Protein AF-A0A2V8ZHG8-F1 (afdb_monomer_lite)

Radius of gyration: 24.94 Å; chains: 1; bounding box: 64×33×59 Å

pLDDT: mean 87.98, std 8.92, range [48.44, 97.31]

Structure (mmCIF, N/CA/C/O backbone):
data_AF-A0A2V8ZHG8-F1
#
_entry.id   AF-A0A2V8ZHG8-F1
#
loop_
_atom_site.group_PDB
_atom_site.id
_atom_site.type_symbol
_atom_site.label_atom_id
_atom_site.label_alt_id
_atom_site.label_comp_id
_atom_site.label_asym_id
_atom_site.label_entity_id
_atom_site.label_seq_id
_atom_site.pdbx_PDB_ins_code
_atom_site.Cartn_x
_atom_site.Cartn_y
_atom_site.Cartn_z
_atom_site.occupancy
_atom_site.B_iso_or_equiv
_atom_site.auth_seq_id
_atom_site.auth_comp_id
_atom_site.auth_asym_id
_atom_site.auth_atom_id
_atom_site.pdbx_PDB_model_num
ATOM 1 N N . MET A 1 1 ? -28.355 -1.803 -4.681 1.00 75.75 1 MET A N 1
ATOM 2 C CA . MET A 1 1 ? -28.922 -2.409 -5.904 1.00 75.75 1 MET A CA 1
ATOM 3 C C . MET A 1 1 ? -27.794 -2.973 -6.750 1.00 75.75 1 MET A C 1
ATOM 5 O O . MET A 1 1 ? -26.662 -2.512 -6.640 1.00 75.75 1 MET A O 1
ATOM 9 N N . MET A 1 2 ? -28.074 -4.013 -7.536 1.00 89.19 2 MET A N 1
ATOM 10 C CA . MET A 1 2 ? -27.074 -4.577 -8.442 1.00 89.19 2 MET A CA 1
ATOM 11 C C . MET A 1 2 ? -26.854 -3.603 -9.598 1.00 89.19 2 MET A C 1
ATOM 13 O O . MET A 1 2 ? -27.802 -3.222 -10.274 1.00 89.19 2 MET A O 1
ATOM 17 N N . VAL A 1 3 ? -25.617 -3.135 -9.765 1.00 90.50 3 VAL A N 1
ATOM 18 C CA . VAL A 1 3 ? -25.236 -2.207 -10.839 1.00 90.50 3 VAL A CA 1
ATOM 19 C C . VAL A 1 3 ? -23.838 -2.534 -11.337 1.00 90.50 3 VAL A C 1
ATOM 21 O O . VAL A 1 3 ? -23.002 -3.061 -10.599 1.00 90.50 3 VAL A O 1
ATOM 24 N N . ARG A 1 4 ? -23.556 -2.211 -12.598 1.00 87.81 4 ARG A N 1
ATOM 25 C CA . ARG A 1 4 ? -22.206 -2.353 -13.152 1.00 87.81 4 ARG A CA 1
ATOM 26 C C . ARG A 1 4 ? -21.264 -1.331 -12.517 1.00 87.81 4 ARG A C 1
ATOM 28 O O . ARG A 1 4 ? -21.607 -0.161 -12.364 1.00 87.81 4 ARG A O 1
ATOM 35 N N . GLY A 1 5 ? -20.066 -1.785 -12.168 1.00 82.50 5 GLY A N 1
ATOM 36 C CA . GLY A 1 5 ? -19.035 -0.994 -11.504 1.00 82.50 5 GLY A CA 1
ATOM 37 C C . GLY A 1 5 ? -17.640 -1.538 -11.797 1.00 82.50 5 GLY A C 1
ATOM 38 O O . GLY A 1 5 ? -17.458 -2.421 -12.638 1.00 82.50 5 GLY A O 1
ATOM 39 N N . TYR A 1 6 ? -16.634 -1.016 -11.097 1.00 81.19 6 TYR A N 1
ATOM 40 C CA . TYR A 1 6 ? -15.262 -1.499 -11.235 1.00 81.19 6 TYR A CA 1
ATOM 41 C C . TYR A 1 6 ? -15.131 -2.932 -10.694 1.00 81.19 6 TYR A C 1
ATOM 43 O O . TYR A 1 6 ? -15.121 -3.150 -9.486 1.00 81.19 6 TYR A O 1
ATOM 51 N N . SER A 1 7 ? -15.010 -3.909 -11.597 1.00 83.88 7 SER A N 1
ATOM 52 C CA . SER A 1 7 ? -14.807 -5.318 -11.242 1.00 83.88 7 SER A CA 1
ATOM 53 C C . SER A 1 7 ? -13.337 -5.604 -10.945 1.00 83.88 7 SER A C 1
ATOM 55 O O . SER A 1 7 ? -12.487 -5.499 -11.832 1.00 83.88 7 SER A O 1
ATOM 57 N N . ARG A 1 8 ? -13.033 -6.036 -9.715 1.00 79.69 8 ARG A N 1
ATOM 58 C CA . ARG A 1 8 ? -11.684 -6.516 -9.348 1.00 79.69 8 ARG A CA 1
ATOM 59 C C . ARG A 1 8 ? -11.304 -7.807 -10.087 1.00 79.69 8 ARG A C 1
ATOM 61 O O . ARG A 1 8 ? -10.121 -8.043 -10.321 1.00 79.69 8 ARG A O 1
ATOM 68 N N . ASP A 1 9 ? -12.302 -8.567 -10.529 1.00 85.94 9 ASP A N 1
ATOM 69 C CA . ASP A 1 9 ? -12.143 -9.815 -11.282 1.00 85.94 9 ASP A CA 1
ATOM 70 C C . ASP A 1 9 ? -12.098 -9.593 -12.802 1.00 85.94 9 ASP A C 1
ATOM 72 O O . ASP A 1 9 ? -12.138 -10.549 -13.570 1.00 85.94 9 ASP A O 1
ATOM 76 N N . HIS A 1 10 ? -11.991 -8.336 -13.254 1.00 86.12 10 HIS A N 1
ATOM 77 C CA . HIS A 1 10 ? -11.957 -7.962 -14.674 1.00 86.12 10 HIS A CA 1
ATOM 78 C C . HIS A 1 10 ? -13.202 -8.430 -15.455 1.00 86.12 10 HIS A C 1
ATOM 80 O O . HIS A 1 10 ? -13.122 -8.742 -16.642 1.00 86.12 10 HIS A O 1
ATOM 86 N N . ARG A 1 11 ? -14.366 -8.442 -14.792 1.00 88.50 11 ARG A N 1
ATOM 87 C CA . ARG A 1 11 ? -15.683 -8.776 -15.358 1.00 88.50 11 ARG A CA 1
ATOM 88 C C . ARG A 1 11 ? -16.604 -7.551 -15.390 1.00 88.50 11 ARG A C 1
ATOM 90 O O . ARG A 1 11 ? -17.492 -7.431 -14.546 1.00 88.50 11 ARG A O 1
ATOM 97 N N . PRO A 1 12 ? -16.373 -6.592 -16.310 1.00 86.62 12 PRO A N 1
ATOM 98 C CA . PRO A 1 12 ? -17.189 -5.377 -16.415 1.00 86.62 12 PRO A CA 1
ATOM 99 C C . PRO A 1 12 ? -18.618 -5.650 -16.915 1.00 86.62 12 PRO A C 1
ATOM 101 O O . PRO A 1 12 ? -19.485 -4.785 -16.828 1.00 86.62 12 PRO A O 1
ATOM 104 N N . ASP A 1 13 ? -18.853 -6.844 -17.456 1.00 90.19 13 ASP A N 1
ATOM 105 C CA . ASP A 1 13 ? -20.140 -7.339 -17.930 1.00 90.19 13 ASP A CA 1
ATOM 106 C C . ASP A 1 13 ? -21.089 -7.744 -16.790 1.00 90.19 13 ASP A C 1
ATOM 108 O O . ASP A 1 13 ? -22.308 -7.688 -16.963 1.00 90.19 13 ASP A O 1
ATOM 112 N N . CYS A 1 14 ? -20.544 -8.093 -15.621 1.00 91.38 14 CYS A N 1
ATOM 113 C CA . CYS A 1 14 ? -21.320 -8.498 -14.455 1.00 91.38 14 CYS A CA 1
ATOM 114 C C . CYS A 1 14 ? -21.818 -7.295 -13.647 1.00 91.38 14 CYS A C 1
ATOM 116 O O . CYS A 1 14 ? -21.070 -6.357 -13.345 1.00 91.38 14 CYS A O 1
ATOM 118 N N . GLU A 1 15 ? -23.076 -7.364 -13.220 1.00 92.25 15 GLU A N 1
ATOM 119 C CA . GLU A 1 15 ? -23.576 -6.492 -12.163 1.00 92.25 15 GLU A CA 1
ATOM 120 C C . GLU A 1 15 ? -22.939 -6.858 -10.822 1.00 92.25 15 GLU A C 1
ATOM 122 O O . GLU A 1 15 ? -22.645 -8.020 -10.539 1.00 92.25 15 GLU A O 1
ATOM 127 N N . GLN A 1 16 ? -22.715 -5.846 -9.992 1.00 90.00 16 GLN A N 1
ATOM 128 C CA . GLN A 1 16 ? -22.054 -5.978 -8.704 1.00 90.00 16 GLN A CA 1
ATOM 129 C C . GLN A 1 16 ? -22.911 -5.362 -7.602 1.00 90.00 16 GLN A C 1
ATOM 131 O O . GLN A 1 16 ? -23.740 -4.480 -7.833 1.00 90.00 16 GLN A O 1
ATOM 136 N N . MET A 1 17 ? -22.668 -5.817 -6.379 1.00 91.00 17 MET A N 1
ATOM 137 C CA . MET A 1 17 ? -23.195 -5.239 -5.152 1.00 91.00 17 MET A CA 1
ATOM 138 C C . MET A 1 17 ? -22.060 -5.205 -4.137 1.00 91.00 17 MET A C 1
ATOM 140 O O . MET A 1 17 ? -21.321 -6.180 -4.002 1.00 91.00 17 MET A O 1
ATOM 144 N N . VAL A 1 18 ? -21.916 -4.090 -3.429 1.00 90.00 18 VAL A N 1
ATOM 145 C CA . VAL A 1 18 ? -20.932 -3.978 -2.351 1.00 90.00 18 VAL A CA 1
ATOM 146 C C . VAL A 1 18 ? -21.600 -4.407 -1.051 1.00 90.00 18 VAL A C 1
ATOM 148 O O . VAL A 1 18 ? -22.642 -3.872 -0.678 1.00 90.00 18 VAL A O 1
ATOM 151 N N . ILE A 1 19 ? -20.994 -5.361 -0.347 1.00 90.88 19 ILE A N 1
ATOM 152 C CA . ILE A 1 19 ? -21.447 -5.802 0.975 1.00 90.88 19 ILE A CA 1
ATOM 153 C C . ILE A 1 19 ? -20.424 -5.332 2.001 1.00 90.88 19 ILE A C 1
ATOM 155 O O . ILE A 1 19 ? -19.280 -5.787 2.010 1.00 90.88 19 ILE A O 1
ATOM 159 N N . ALA A 1 20 ? -20.841 -4.432 2.886 1.00 90.88 20 ALA A N 1
ATOM 160 C CA . ALA A 1 20 ? -20.071 -4.099 4.070 1.00 90.88 20 ALA A CA 1
ATOM 161 C C . ALA A 1 20 ? -20.418 -5.091 5.174 1.00 90.88 20 ALA A C 1
ATOM 163 O O . ALA A 1 20 ? -21.531 -5.071 5.694 1.00 90.88 20 ALA A O 1
ATOM 164 N N . LEU A 1 21 ? -19.467 -5.947 5.533 1.00 92.56 21 LEU A N 1
ATOM 165 C CA . LEU A 1 21 ? -19.620 -6.922 6.605 1.00 92.56 21 LEU A CA 1
ATOM 166 C C . LEU A 1 21 ? -18.929 -6.418 7.873 1.00 92.56 21 LEU A C 1
ATOM 168 O O . LEU A 1 21 ? -17.772 -6.005 7.829 1.00 92.56 21 LEU A O 1
ATOM 172 N N . ILE A 1 22 ? -19.635 -6.461 9.001 1.00 91.88 22 ILE A N 1
ATOM 173 C CA . ILE A 1 22 ? -19.112 -6.048 10.298 1.00 91.88 22 ILE A CA 1
ATOM 174 C C . ILE A 1 22 ? -18.933 -7.301 11.145 1.00 91.88 22 ILE A C 1
ATOM 176 O O . ILE A 1 22 ? -19.893 -8.020 11.436 1.00 91.88 22 ILE A O 1
ATOM 180 N N . VAL A 1 23 ? -17.685 -7.535 11.536 1.00 92.25 23 VAL A N 1
ATOM 181 C CA . VAL A 1 23 ? -17.257 -8.697 12.312 1.00 92.25 23 VAL A CA 1
ATOM 182 C C . VAL A 1 23 ? -16.744 -8.267 13.679 1.00 92.25 23 VAL A C 1
ATOM 184 O O . VAL A 1 23 ? -16.255 -7.147 13.849 1.00 92.25 23 VAL A O 1
ATOM 187 N N . ASN A 1 24 ? -16.869 -9.147 14.666 1.00 90.50 24 ASN A N 1
ATOM 188 C CA . ASN A 1 24 ? -16.236 -8.958 15.967 1.00 90.50 24 ASN A CA 1
ATOM 189 C C . ASN A 1 24 ? -14.761 -9.421 15.941 1.00 90.50 24 ASN A C 1
ATOM 191 O O . ASN A 1 24 ? -14.242 -9.856 14.913 1.00 90.50 24 ASN A O 1
ATOM 195 N N . SER A 1 25 ? -14.077 -9.334 17.084 1.00 89.44 25 SER A N 1
ATOM 196 C CA . SER A 1 25 ? -12.671 -9.745 17.233 1.00 89.44 25 SER A CA 1
ATOM 197 C C . SER A 1 25 ? -12.421 -11.242 17.028 1.00 89.44 25 SER A C 1
ATOM 199 O O . SER A 1 25 ? -11.288 -11.632 16.764 1.00 89.44 25 SER A O 1
ATOM 201 N N . GLU A 1 26 ? -13.457 -12.068 17.145 1.00 92.19 26 GLU A N 1
ATOM 202 C CA . GLU A 1 26 ? -13.406 -13.512 16.890 1.00 92.19 26 GLU A CA 1
ATOM 203 C C . GLU A 1 26 ? -13.685 -13.849 15.414 1.00 92.19 26 GLU A C 1
ATOM 205 O O . GLU A 1 26 ? -13.581 -15.001 15.005 1.00 92.19 26 GLU A O 1
ATOM 210 N N . GLY A 1 27 ? -14.013 -12.844 14.594 1.00 90.06 27 GLY A N 1
ATOM 211 C CA . GLY A 1 27 ? -14.336 -13.013 13.179 1.00 90.06 27 GLY A CA 1
ATOM 212 C C . GLY A 1 27 ? -15.801 -13.356 12.905 1.00 90.06 27 GLY A C 1
ATOM 213 O O . GLY A 1 27 ? -16.160 -13.559 11.746 1.00 90.06 27 GLY A O 1
ATOM 214 N N . PHE A 1 28 ? -16.667 -13.374 13.923 1.00 92.75 28 PHE A N 1
ATOM 215 C CA . PHE A 1 28 ? -18.093 -13.616 13.728 1.00 92.75 28 PHE A CA 1
ATOM 216 C C . PHE A 1 28 ? -18.784 -12.375 13.151 1.00 92.75 28 PHE A C 1
ATOM 218 O O . PHE A 1 28 ? -18.698 -11.291 13.746 1.00 92.75 28 PHE A O 1
ATOM 225 N N . PRO A 1 29 ? -19.492 -12.502 12.014 1.00 92.88 29 PRO A N 1
ATOM 226 C CA . PRO A 1 29 ? -20.291 -11.417 11.474 1.00 92.88 29 PRO A CA 1
ATOM 227 C C . PRO A 1 29 ? -21.524 -11.192 12.345 1.00 92.88 29 PRO A C 1
ATOM 229 O O . PRO A 1 29 ? -22.276 -12.122 12.621 1.00 92.88 29 PRO A O 1
ATOM 232 N N . PHE A 1 30 ? -21.755 -9.946 12.753 1.00 90.25 30 PHE A N 1
ATOM 233 C CA . PHE A 1 30 ? -22.935 -9.588 13.548 1.00 90.25 30 PHE A CA 1
ATOM 234 C C . PHE A 1 30 ? -23.831 -8.551 12.866 1.00 90.25 30 PHE A C 1
ATOM 236 O O . PHE A 1 30 ? -24.974 -8.362 13.272 1.00 90.25 30 PHE A O 1
ATOM 243 N N . SER A 1 31 ? -23.344 -7.873 11.823 1.00 91.38 31 SER A N 1
ATOM 244 C CA . SER A 1 31 ? -24.160 -6.977 11.005 1.00 91.38 31 SER A CA 1
ATOM 245 C C . SER A 1 31 ? -23.585 -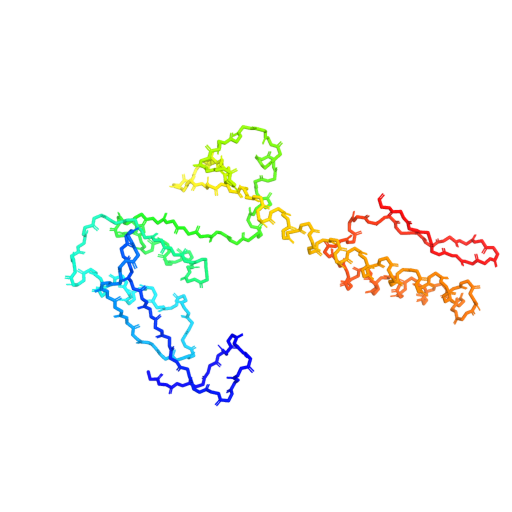6.862 9.597 1.00 91.38 31 SER A C 1
ATOM 247 O O . SER A 1 31 ? -22.401 -7.108 9.372 1.00 91.38 31 SER A O 1
ATOM 249 N N . TYR A 1 32 ? -24.423 -6.445 8.657 1.00 92.88 32 TYR A N 1
ATOM 250 C CA . TYR A 1 32 ? -24.024 -6.117 7.297 1.00 92.88 32 TYR A CA 1
ATOM 251 C C . TYR A 1 32 ? -24.835 -4.928 6.775 1.00 92.88 32 TYR A C 1
ATOM 253 O O . TYR A 1 32 ? -25.866 -4.571 7.350 1.00 92.88 32 TYR A O 1
ATOM 261 N N . GLU A 1 33 ? -24.349 -4.319 5.701 1.00 92.38 33 GLU A N 1
ATOM 262 C CA . GLU A 1 33 ? -25.063 -3.317 4.913 1.00 92.38 33 GLU A CA 1
ATOM 263 C C . GLU A 1 33 ? -24.754 -3.532 3.430 1.00 92.38 33 GLU A C 1
ATOM 265 O O . GLU A 1 33 ? -23.634 -3.914 3.075 1.00 92.38 33 GLU A O 1
ATOM 270 N N . THR A 1 34 ? -25.739 -3.295 2.567 1.00 93.56 34 THR A N 1
ATOM 271 C CA . THR A 1 34 ? -25.576 -3.459 1.117 1.00 93.56 34 THR A CA 1
ATOM 272 C C . THR A 1 34 ? -25.564 -2.113 0.416 1.00 93.56 34 THR A C 1
ATOM 274 O O . THR A 1 34 ? -26.378 -1.240 0.705 1.00 93.56 34 THR A O 1
ATOM 277 N N . PHE A 1 35 ? -24.673 -1.964 -0.554 1.00 92.38 35 PHE A N 1
ATOM 278 C CA . PHE A 1 35 ? -24.509 -0.765 -1.360 1.00 92.38 35 PHE A CA 1
ATOM 279 C C . PHE A 1 35 ? -24.478 -1.121 -2.845 1.00 92.38 35 PHE A C 1
ATOM 281 O O . PHE A 1 35 ? -24.281 -2.275 -3.235 1.00 92.38 35 PHE A O 1
ATOM 288 N N . ASP A 1 36 ? -24.668 -0.111 -3.685 1.00 92.19 36 ASP A N 1
ATOM 289 C CA . ASP A 1 36 ? -24.551 -0.256 -5.131 1.00 92.19 36 ASP A CA 1
ATOM 290 C C . ASP A 1 36 ? -23.138 -0.708 -5.530 1.00 92.19 36 ASP A C 1
ATOM 292 O O . ASP A 1 36 ? -22.146 -0.258 -4.960 1.00 92.19 36 ASP A O 1
ATOM 296 N N . GLY A 1 37 ? -23.035 -1.603 -6.516 1.00 88.81 37 GLY A N 1
ATOM 297 C CA . GLY A 1 37 ? -21.767 -2.184 -6.981 1.00 88.81 37 GLY A CA 1
ATOM 298 C C . GLY A 1 37 ? -20.728 -1.195 -7.511 1.00 88.81 37 GLY A C 1
ATOM 299 O O . GLY A 1 37 ? -19.554 -1.531 -7.621 1.00 88.81 37 GLY A O 1
ATOM 300 N N . ASN A 1 38 ? -21.142 0.024 -7.848 1.00 88.75 38 ASN A N 1
ATOM 301 C CA . ASN A 1 38 ? -20.261 1.106 -8.282 1.00 88.75 38 ASN A CA 1
ATOM 302 C C . ASN A 1 38 ? -19.877 2.064 -7.142 1.00 88.75 38 ASN A C 1
ATOM 304 O O . ASN A 1 38 ? -19.169 3.045 -7.383 1.00 88.75 38 ASN A O 1
ATOM 308 N N . ARG A 1 39 ? -20.341 1.815 -5.912 1.00 88.31 39 ARG A N 1
ATOM 309 C CA . ARG A 1 39 ? -20.059 2.680 -4.774 1.00 88.31 39 ARG A CA 1
ATOM 310 C C . ARG A 1 39 ? -18.622 2.491 -4.310 1.00 88.31 39 ARG A C 1
ATOM 312 O O . ARG A 1 39 ? -18.177 1.381 -4.050 1.00 88.31 39 ARG A O 1
ATOM 319 N N . ALA A 1 40 ? -17.901 3.599 -4.169 1.00 85.50 40 ALA A N 1
ATOM 320 C CA . ALA A 1 40 ? -16.551 3.568 -3.626 1.00 85.50 40 ALA A CA 1
ATOM 321 C C . ALA A 1 40 ? -16.578 3.196 -2.136 1.00 85.50 40 ALA A C 1
ATOM 323 O O . ALA A 1 40 ? -17.279 3.855 -1.361 1.00 85.50 40 ALA A O 1
ATOM 324 N N . ASP A 1 41 ? -15.762 2.217 -1.732 1.00 84.19 41 ASP A N 1
ATOM 325 C CA . ASP A 1 41 ? -15.670 1.719 -0.349 1.00 84.19 41 ASP A CA 1
ATOM 326 C C . ASP A 1 41 ? -15.482 2.854 0.677 1.00 84.19 41 ASP A C 1
ATOM 328 O O . ASP A 1 41 ? -16.094 2.867 1.739 1.00 84.19 41 ASP A O 1
ATOM 332 N N . VAL A 1 42 ? -14.693 3.880 0.343 1.00 83.69 42 VAL A N 1
ATOM 333 C CA . VAL A 1 42 ? -14.449 5.032 1.230 1.00 83.69 42 VAL A CA 1
ATOM 334 C C . VAL A 1 42 ? -15.722 5.805 1.607 1.00 83.69 42 VAL A C 1
ATOM 336 O O . VAL A 1 42 ? -15.799 6.398 2.680 1.00 83.69 42 VAL A O 1
ATOM 339 N N . SER A 1 43 ? -16.749 5.768 0.754 1.00 85.94 43 SER A N 1
ATOM 340 C CA . SER A 1 43 ? -18.016 6.485 0.951 1.00 85.94 43 SER A CA 1
ATOM 341 C C . SER A 1 43 ? -19.041 5.721 1.797 1.00 85.94 43 SER A C 1
ATOM 343 O O . SER A 1 43 ? -20.139 6.229 2.038 1.00 85.94 43 SER A O 1
ATOM 345 N N . THR A 1 44 ? -18.744 4.483 2.203 1.00 86.69 44 THR A N 1
ATOM 346 C CA . THR A 1 44 ? -19.685 3.641 2.961 1.00 86.69 44 THR A CA 1
ATOM 347 C C . THR A 1 44 ? -19.475 3.744 4.469 1.00 86.69 44 THR A C 1
ATOM 349 O O . THR A 1 44 ? -20.380 3.414 5.237 1.00 86.69 44 THR A O 1
ATOM 352 N N . MET A 1 45 ? -18.304 4.214 4.914 1.00 87.81 45 MET A N 1
ATOM 353 C CA . MET A 1 45 ? -17.909 4.123 6.319 1.00 87.81 45 MET A CA 1
ATOM 354 C C . MET A 1 45 ? -18.848 4.877 7.257 1.00 87.81 45 MET A C 1
ATOM 356 O O . MET A 1 45 ? -19.261 4.328 8.275 1.00 87.81 45 MET A O 1
ATOM 360 N N . GLU A 1 46 ? -19.239 6.103 6.922 1.00 87.44 46 GLU A N 1
ATOM 361 C CA . GLU A 1 46 ? -20.132 6.874 7.784 1.00 87.44 46 GLU A CA 1
ATOM 362 C C . GLU A 1 46 ? -21.492 6.186 7.990 1.00 87.44 46 GLU A C 1
ATOM 364 O O . GLU A 1 46 ? -21.999 6.135 9.116 1.00 87.44 46 GLU A O 1
ATOM 369 N N . THR A 1 47 ? -22.061 5.614 6.925 1.00 89.69 47 THR A N 1
ATOM 370 C CA . THR A 1 47 ? -23.300 4.828 6.992 1.00 89.69 47 THR A CA 1
ATOM 371 C C . THR A 1 47 ? -23.127 3.624 7.917 1.00 89.69 47 THR A C 1
ATOM 373 O O . THR A 1 47 ? -23.965 3.404 8.791 1.00 89.69 47 THR A O 1
ATOM 376 N N . ILE A 1 48 ? -22.014 2.895 7.787 1.00 89.81 48 ILE A N 1
ATOM 377 C CA . ILE A 1 48 ? -21.697 1.728 8.622 1.00 89.81 48 ILE A CA 1
ATOM 378 C C . ILE A 1 48 ? -21.570 2.128 10.096 1.00 89.81 48 ILE A C 1
ATOM 380 O O . ILE A 1 48 ? -22.198 1.506 10.952 1.00 89.81 48 ILE A O 1
ATOM 384 N N . LEU A 1 49 ? -20.813 3.189 10.400 1.00 88.56 49 LEU A N 1
ATOM 385 C CA . LEU A 1 49 ? -20.629 3.681 11.769 1.00 88.56 49 LEU A CA 1
ATOM 386 C C . LEU A 1 49 ? -21.976 4.037 12.412 1.00 88.56 49 LEU A C 1
ATOM 388 O O . LEU A 1 49 ? -22.273 3.577 13.513 1.00 88.56 49 LEU A O 1
ATOM 392 N N . ARG A 1 50 ? -22.829 4.799 11.711 1.00 89.00 50 ARG A N 1
ATOM 393 C CA . ARG A 1 50 ? -24.167 5.176 12.205 1.00 89.00 50 ARG A CA 1
ATOM 394 C C . ARG A 1 50 ? -25.074 3.961 12.400 1.00 89.00 50 ARG A C 1
ATOM 396 O O . ARG A 1 50 ? -25.802 3.895 13.387 1.00 89.00 50 ARG A O 1
ATOM 403 N N . MET A 1 51 ? -25.036 3.002 11.476 1.00 90.75 51 MET A N 1
ATOM 404 C CA . MET A 1 51 ? -25.830 1.776 11.558 1.00 90.75 51 MET A CA 1
ATOM 405 C C . MET A 1 51 ? -25.443 0.949 12.790 1.00 90.75 51 MET A C 1
ATOM 407 O O . MET A 1 51 ? -26.326 0.543 13.549 1.00 90.75 51 MET A O 1
ATOM 411 N N . VAL A 1 52 ? -24.142 0.763 13.033 1.00 89.69 52 VAL A N 1
ATOM 412 C CA . VAL A 1 52 ? -23.644 0.033 14.208 1.00 89.69 52 VAL A CA 1
ATOM 413 C C . VAL A 1 52 ? -23.982 0.778 15.496 1.00 89.69 52 VAL A C 1
ATOM 415 O O . VAL A 1 52 ? -24.455 0.158 16.444 1.00 89.69 52 VAL A O 1
ATOM 418 N N . GLU A 1 53 ? -23.813 2.101 15.536 1.00 89.12 53 GLU A N 1
ATOM 419 C CA . GLU A 1 53 ? -24.189 2.909 16.701 1.00 89.12 53 GLU A CA 1
ATOM 420 C C . GLU A 1 53 ? -25.685 2.825 17.017 1.00 89.12 53 GLU A C 1
ATOM 422 O O . GLU A 1 53 ? -26.061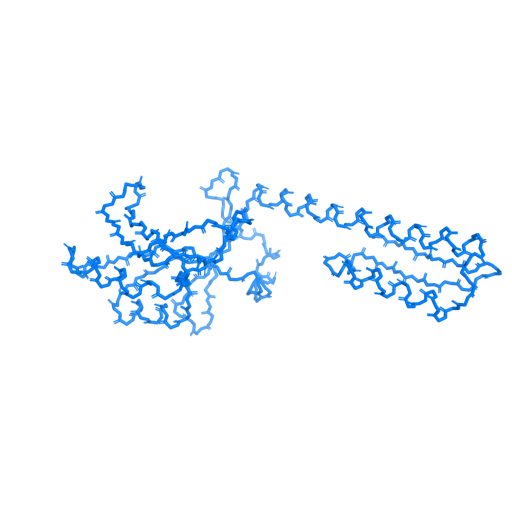 2.775 18.186 1.00 89.12 53 GLU A O 1
ATOM 427 N N . ARG A 1 54 ? -26.545 2.787 15.993 1.00 89.94 54 ARG A N 1
ATOM 428 C CA . ARG A 1 54 ? -27.995 2.655 16.174 1.00 89.94 54 ARG A CA 1
ATOM 429 C C . ARG A 1 54 ? -28.381 1.283 16.726 1.00 89.94 54 ARG A C 1
ATOM 431 O O . ARG A 1 54 ? -29.262 1.209 17.572 1.00 89.94 54 ARG A O 1
ATOM 438 N N . LYS A 1 55 ? -27.750 0.209 16.241 1.00 89.69 55 LYS A N 1
ATOM 439 C CA . LYS A 1 55 ? -28.078 -1.168 16.648 1.00 89.69 55 LYS A CA 1
ATOM 440 C C . LYS A 1 55 ? -27.454 -1.567 17.988 1.00 89.69 55 LYS A C 1
ATOM 442 O O . LYS A 1 55 ? -28.070 -2.304 18.745 1.00 89.69 55 LYS A O 1
ATOM 447 N N . TYR A 1 56 ? -26.241 -1.094 18.273 1.00 87.38 56 TYR A N 1
ATOM 448 C CA . TYR A 1 56 ? -25.419 -1.582 19.388 1.00 87.38 56 TYR A CA 1
ATOM 449 C C . TYR A 1 56 ? -24.947 -0.462 20.327 1.00 87.38 56 TYR A C 1
ATOM 451 O O . TYR A 1 56 ? -24.078 -0.676 21.173 1.00 87.38 56 TYR A O 1
ATOM 459 N N . GLY A 1 57 ? -25.458 0.760 20.171 1.00 86.44 57 GLY A N 1
ATOM 460 C CA . GLY A 1 57 ? -25.086 1.913 20.990 1.00 86.44 57 GLY A CA 1
ATOM 461 C C . GLY A 1 57 ? -23.683 2.458 20.699 1.00 86.44 57 GLY A C 1
ATOM 462 O O . GLY A 1 57 ? -22.962 1.981 19.824 1.00 86.44 57 GLY A O 1
ATOM 463 N N . LYS A 1 58 ? -23.254 3.461 21.470 1.00 81.69 58 LYS A N 1
ATOM 464 C CA . LYS A 1 58 ? -22.000 4.220 21.266 1.00 81.69 58 LYS A CA 1
ATOM 465 C C . LYS A 1 58 ? -20.843 3.788 22.178 1.00 81.69 58 LYS A C 1
ATOM 467 O O . LYS A 1 58 ? -20.004 4.607 22.535 1.00 81.69 58 LYS A O 1
ATOM 472 N N . ALA A 1 59 ? -20.790 2.514 22.569 1.00 75.06 59 ALA A N 1
ATOM 473 C CA . ALA A 1 59 ? -19.667 1.984 23.342 1.00 75.06 59 ALA A CA 1
ATOM 474 C C . ALA A 1 59 ? -18.315 2.320 22.683 1.00 75.06 59 ALA A C 1
ATOM 476 O O . ALA A 1 59 ? -18.200 2.346 21.450 1.00 75.06 59 ALA A O 1
ATOM 477 N N . ARG A 1 60 ? -17.292 2.557 23.512 1.00 78.31 60 ARG A N 1
ATOM 478 C CA . ARG A 1 60 ? -15.917 2.774 23.053 1.00 78.31 60 ARG A CA 1
ATOM 479 C C . ARG A 1 60 ? -15.446 1.525 22.306 1.00 78.31 60 ARG A C 1
ATOM 481 O O . ARG A 1 60 ? -15.420 0.439 22.874 1.00 78.31 60 ARG A O 1
ATOM 488 N N . ARG A 1 61 ? -15.096 1.686 21.028 1.00 85.12 61 ARG A N 1
ATOM 489 C CA . ARG A 1 61 ? -14.701 0.597 20.120 1.00 85.12 61 ARG A CA 1
ATOM 490 C C . ARG A 1 61 ? -13.381 0.909 19.434 1.00 85.12 61 ARG A C 1
ATOM 492 O O . ARG A 1 61 ? -13.088 2.072 19.148 1.00 85.12 61 ARG A O 1
ATOM 499 N N . ILE A 1 62 ? -12.633 -0.151 19.141 1.00 90.75 62 ILE A N 1
ATOM 500 C CA . ILE A 1 62 ? -11.496 -0.118 18.225 1.00 90.75 62 ILE A CA 1
ATOM 501 C C . ILE A 1 62 ? -11.993 -0.636 16.882 1.00 90.75 62 ILE A C 1
ATOM 503 O O . ILE A 1 62 ? -12.413 -1.785 16.769 1.00 90.75 62 ILE A O 1
ATOM 507 N N . TRP A 1 63 ? -11.954 0.220 15.874 1.00 91.50 63 TRP A N 1
ATOM 508 C CA . TRP A 1 63 ? -12.342 -0.133 14.523 1.00 91.50 63 TRP A CA 1
ATOM 509 C C . TRP A 1 63 ? -11.139 -0.596 13.712 1.00 91.50 63 TRP A C 1
ATOM 511 O O . TRP A 1 63 ? -10.138 0.111 13.628 1.00 91.50 63 TRP A O 1
ATOM 521 N N . VAL A 1 64 ? -11.234 -1.765 13.087 1.00 92.62 64 VAL A N 1
ATOM 522 C CA . VAL A 1 64 ? -10.180 -2.280 12.210 1.00 92.62 64 VAL A CA 1
ATOM 523 C C . VAL A 1 64 ? -10.655 -2.172 10.770 1.00 92.62 64 VAL A C 1
ATOM 525 O O . VAL A 1 64 ? -11.697 -2.725 10.426 1.00 92.62 64 VAL A O 1
ATOM 528 N N . PHE A 1 65 ? -9.902 -1.460 9.934 1.00 90.00 65 PHE A N 1
ATOM 529 C CA . PHE A 1 65 ? -10.264 -1.238 8.535 1.00 90.00 65 PHE A CA 1
ATOM 530 C C . PHE A 1 65 ? -9.130 -1.614 7.588 1.00 90.00 65 PHE A C 1
ATOM 532 O O . PHE A 1 65 ? -7.949 -1.377 7.867 1.00 90.00 65 PHE A O 1
ATOM 539 N N . ASP A 1 66 ? -9.501 -2.118 6.412 1.00 86.75 66 ASP A N 1
ATOM 540 C CA . ASP A 1 66 ? -8.582 -2.126 5.281 1.00 86.75 66 ASP A CA 1
ATOM 541 C C . ASP A 1 66 ? -8.262 -0.678 4.882 1.00 86.75 66 ASP A C 1
ATOM 543 O O . ASP A 1 66 ? -9.119 0.210 4.894 1.00 86.75 66 ASP A O 1
ATOM 547 N N . ARG A 1 67 ? -7.014 -0.452 4.476 1.00 85.62 67 ARG A N 1
ATOM 548 C CA . ARG A 1 67 ? -6.532 0.815 3.927 1.00 85.62 67 ARG A CA 1
ATOM 549 C C . ARG A 1 67 ? -7.450 1.386 2.842 1.00 85.62 67 ARG A C 1
ATOM 551 O O . ARG A 1 67 ? -7.581 2.600 2.754 1.00 85.62 67 ARG A O 1
ATOM 558 N N . GLY A 1 68 ? -8.024 0.540 1.983 1.00 81.81 68 GLY A N 1
ATOM 559 C CA . GLY A 1 68 ? -8.844 0.975 0.844 1.00 81.81 68 GLY A CA 1
ATOM 560 C C . GLY A 1 68 ? -10.157 1.669 1.223 1.00 81.81 68 GLY A C 1
ATOM 561 O O . GLY A 1 68 ? -10.724 2.380 0.399 1.00 81.81 68 GLY A O 1
ATOM 562 N N . ILE A 1 69 ? -10.613 1.494 2.465 1.00 82.06 69 ILE A N 1
ATOM 563 C CA . ILE A 1 69 ? -11.909 1.980 2.964 1.00 82.06 69 ILE A CA 1
ATOM 564 C C . ILE A 1 69 ? -11.752 3.330 3.693 1.00 82.06 69 ILE A C 1
ATOM 566 O O . ILE A 1 69 ? -12.724 4.012 4.013 1.00 82.06 69 ILE A O 1
ATOM 570 N N . VAL A 1 70 ? -10.518 3.760 3.957 1.00 84.81 70 VAL A N 1
ATOM 571 C CA . VAL A 1 70 ? -10.249 4.867 4.875 1.00 84.81 70 VAL A CA 1
ATOM 572 C C . VAL A 1 70 ? -9.707 6.098 4.150 1.00 84.81 70 VAL A C 1
ATOM 574 O O . VAL A 1 70 ? -8.746 6.026 3.387 1.00 84.81 70 VAL A O 1
ATOM 577 N N . SER A 1 71 ? -10.305 7.253 4.451 1.00 89.06 71 SER A N 1
ATOM 578 C CA . SER A 1 71 ? -9.769 8.591 4.176 1.00 89.06 71 SER A CA 1
ATOM 579 C C . SER A 1 71 ? -9.480 9.324 5.490 1.00 89.06 71 SER A C 1
ATOM 581 O O . SER A 1 71 ? -9.936 8.906 6.555 1.00 89.06 71 SER A O 1
ATOM 583 N N . GLU A 1 72 ? -8.740 10.432 5.428 1.00 89.00 72 GLU A N 1
ATOM 584 C CA . GLU A 1 72 ? -8.462 11.244 6.622 1.00 89.00 72 GLU A CA 1
ATOM 585 C C . GLU A 1 72 ? -9.740 11.841 7.226 1.00 89.00 72 GLU A C 1
ATOM 587 O O . GLU A 1 72 ? -9.904 11.849 8.441 1.00 89.00 72 GLU A O 1
ATOM 592 N N . GLU A 1 73 ? -10.680 12.278 6.387 1.00 89.88 73 GLU A N 1
ATOM 593 C CA . GLU A 1 73 ? -11.998 12.762 6.819 1.00 89.88 73 GLU A CA 1
ATOM 594 C C . GLU A 1 73 ? -12.738 11.705 7.648 1.00 89.88 73 GLU A C 1
ATOM 596 O O . GLU A 1 73 ? -13.265 11.960 8.731 1.00 89.88 73 GLU A O 1
ATOM 601 N N . ASN A 1 74 ? -12.687 10.475 7.161 1.00 89.25 74 ASN A N 1
ATOM 602 C CA . ASN A 1 74 ? -13.258 9.295 7.777 1.00 89.25 74 ASN A CA 1
ATOM 603 C C . ASN A 1 74 ? -12.599 8.962 9.135 1.00 89.25 74 ASN A C 1
ATOM 605 O O . ASN A 1 74 ? -13.293 8.671 10.113 1.00 89.25 74 ASN A O 1
ATOM 609 N N . LEU A 1 75 ? -11.268 9.058 9.232 1.00 90.38 75 LEU A N 1
ATOM 610 C CA . LEU A 1 75 ? -10.550 8.917 10.505 1.00 90.38 75 LEU A CA 1
ATOM 611 C C . LEU A 1 75 ? -10.892 10.047 11.479 1.00 90.38 75 LEU A C 1
ATOM 613 O O . LEU A 1 75 ? -11.132 9.792 12.661 1.00 90.38 75 LEU A O 1
ATOM 617 N N . ALA A 1 76 ? -10.983 11.285 10.993 1.00 89.75 76 ALA A N 1
ATOM 618 C CA . ALA A 1 76 ? -11.396 12.430 11.793 1.00 89.75 76 ALA A CA 1
ATOM 619 C C . ALA A 1 76 ? -12.810 12.242 12.363 1.00 89.75 76 ALA A C 1
ATOM 621 O O . ALA A 1 76 ? -13.041 12.538 13.538 1.00 89.75 76 ALA A O 1
ATOM 622 N N . ALA A 1 77 ? -13.734 11.676 11.581 1.00 88.25 77 ALA A N 1
ATOM 623 C CA . ALA A 1 77 ? -15.081 11.347 12.037 1.00 88.25 77 ALA A CA 1
ATOM 624 C C . ALA A 1 77 ? -15.079 10.308 13.172 1.00 88.25 77 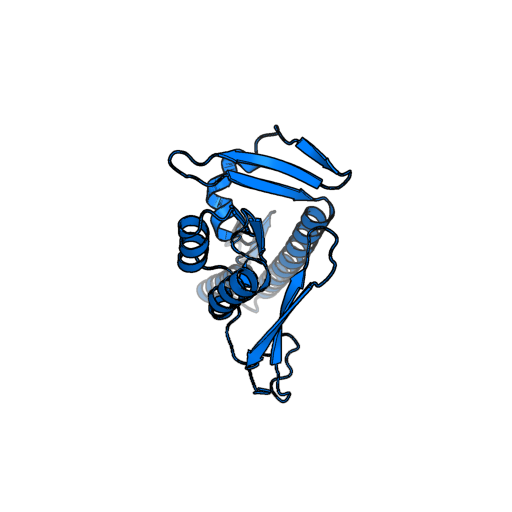ALA A C 1
ATOM 626 O O . ALA A 1 77 ? -15.832 10.461 14.136 1.00 88.25 77 ALA A O 1
ATOM 627 N N . ILE A 1 78 ? -14.212 9.290 13.107 1.00 89.75 78 ILE A N 1
ATOM 628 C CA . ILE A 1 78 ? -14.046 8.303 14.188 1.00 89.75 78 ILE A CA 1
ATOM 629 C C . ILE A 1 78 ? -13.489 8.976 15.449 1.00 89.75 78 ILE A C 1
ATOM 631 O O . ILE A 1 78 ? -14.041 8.783 16.535 1.00 89.75 78 ILE A O 1
ATOM 635 N N . ARG A 1 79 ? -12.453 9.819 15.313 1.00 88.81 79 ARG A N 1
ATOM 636 C CA . ARG A 1 79 ? -11.861 10.556 16.446 1.00 88.81 79 ARG A CA 1
ATOM 637 C C . ARG A 1 79 ? -12.880 11.470 17.123 1.00 88.81 79 ARG A C 1
ATOM 639 O O . ARG A 1 79 ? -12.985 11.460 18.345 1.00 88.81 79 ARG A O 1
ATOM 646 N N . LYS A 1 80 ? -13.690 12.198 16.345 1.00 88.31 80 LYS A N 1
ATOM 647 C CA . LYS A 1 80 ? -14.756 13.079 16.861 1.00 88.31 80 LYS A CA 1
ATOM 648 C C . LYS A 1 80 ? -15.814 12.321 17.672 1.00 88.31 80 LYS A C 1
ATOM 650 O O . LYS A 1 80 ? -16.440 12.897 18.555 1.00 88.31 80 LYS A O 1
ATOM 655 N N . ARG A 1 81 ? -16.006 11.031 17.390 1.00 86.00 81 ARG A N 1
ATOM 656 C CA . ARG A 1 81 ? -16.926 10.138 18.114 1.00 86.00 81 ARG A CA 1
ATOM 657 C C . ARG A 1 81 ? -16.280 9.468 19.336 1.00 86.00 81 ARG A C 1
ATOM 659 O O . ARG A 1 81 ? -16.927 8.649 19.978 1.00 86.00 81 ARG A O 1
ATOM 666 N N . GLY A 1 82 ? -15.015 9.772 19.644 1.00 86.69 82 GLY A N 1
ATOM 667 C CA . GLY A 1 82 ? -14.252 9.111 20.709 1.00 86.69 82 GLY A CA 1
ATOM 668 C C . GLY A 1 82 ? -13.859 7.664 20.385 1.00 86.69 82 GLY A C 1
ATOM 669 O O . GLY A 1 82 ? -13.485 6.909 21.283 1.00 86.69 82 GLY A O 1
ATOM 670 N N . GLY A 1 83 ? -13.967 7.257 19.116 1.00 88.25 83 GLY A N 1
ATOM 671 C CA . GLY A 1 83 ? -13.565 5.933 18.655 1.00 88.25 83 GLY A CA 1
ATOM 672 C C . GLY A 1 83 ? -12.054 5.820 18.463 1.00 88.25 83 GLY A C 1
ATOM 673 O O . GLY A 1 83 ? -11.359 6.807 18.224 1.00 88.25 83 GLY A O 1
ATOM 674 N N . GLN A 1 84 ? -11.548 4.592 18.531 1.00 91.25 84 GLN A N 1
ATOM 675 C CA . GLN A 1 84 ? -10.163 4.252 18.201 1.00 91.25 84 GLN A CA 1
ATOM 676 C C . GLN A 1 84 ? -10.138 3.445 16.902 1.00 91.25 84 GLN A C 1
ATOM 678 O O . GLN A 1 84 ? -11.148 2.845 16.534 1.00 91.25 84 GLN A O 1
ATOM 683 N N . TYR A 1 85 ? -9.005 3.411 16.204 1.00 92.44 85 TYR A N 1
ATOM 684 C CA . TYR A 1 85 ? -8.884 2.642 14.967 1.00 92.44 85 TYR A CA 1
ATOM 685 C C . TYR A 1 85 ? -7.507 2.012 14.779 1.00 92.44 85 TYR A C 1
ATOM 687 O O . TYR A 1 85 ? -6.503 2.489 15.305 1.00 92.44 85 TYR A O 1
ATOM 695 N N . LEU A 1 86 ? -7.489 0.953 13.973 1.00 93.69 86 LEU A N 1
ATOM 696 C CA . LEU A 1 86 ? -6.315 0.347 13.368 1.00 93.69 86 LEU A CA 1
ATOM 697 C C . LEU A 1 86 ? -6.555 0.269 11.858 1.00 93.69 86 LEU A C 1
ATOM 699 O O . LEU A 1 86 ? -7.500 -0.372 11.401 1.00 93.69 86 LEU A O 1
ATOM 703 N N . VAL A 1 87 ? -5.698 0.924 11.081 1.00 92.56 87 VAL A N 1
ATOM 704 C CA . VAL A 1 87 ? -5.815 0.979 9.622 1.00 92.56 87 VAL A CA 1
ATOM 705 C C . VAL A 1 87 ? -4.455 0.762 8.974 1.00 92.56 87 VAL A C 1
ATOM 707 O O . VAL A 1 87 ? -3.428 1.226 9.470 1.00 92.56 87 VAL A O 1
ATOM 710 N N . GLY A 1 88 ? -4.439 0.060 7.842 1.00 90.62 88 GLY A N 1
ATOM 711 C CA . GLY A 1 88 ? -3.241 -0.041 7.015 1.00 90.62 88 GLY A CA 1
ATOM 712 C C . GLY A 1 88 ? -2.890 1.304 6.373 1.00 90.62 88 GLY A C 1
ATOM 713 O O . GLY A 1 88 ? -3.750 1.982 5.820 1.00 90.62 88 GLY A O 1
ATOM 714 N N . THR A 1 89 ? -1.615 1.686 6.371 1.00 87.50 89 THR A N 1
ATOM 715 C CA . THR A 1 89 ? -1.175 2.952 5.768 1.00 87.50 89 THR A CA 1
ATOM 716 C C . THR A 1 89 ? -0.707 2.770 4.315 1.00 87.50 89 THR A C 1
ATOM 718 O O . THR A 1 89 ? -0.280 1.686 3.891 1.00 87.50 89 THR A O 1
ATOM 721 N N . PRO A 1 90 ? -0.807 3.807 3.462 1.00 84.56 90 PRO A N 1
ATOM 722 C CA . PRO A 1 90 ? -0.242 3.770 2.116 1.00 84.56 90 PRO A CA 1
ATOM 723 C C . PRO A 1 90 ? 1.270 3.531 2.128 1.00 84.56 90 PRO A C 1
ATOM 725 O O . PRO A 1 90 ? 1.995 4.197 2.860 1.00 84.56 90 PRO A O 1
ATOM 728 N N . ARG A 1 91 ? 1.774 2.678 1.220 1.00 82.31 91 ARG A N 1
ATOM 729 C CA . ARG A 1 91 ? 3.214 2.346 1.120 1.00 82.31 91 ARG A CA 1
ATOM 730 C C . ARG A 1 91 ? 4.103 3.588 0.983 1.00 82.31 91 ARG A C 1
ATOM 732 O O . ARG A 1 91 ? 5.205 3.602 1.508 1.00 82.31 91 ARG A O 1
ATOM 739 N N . ARG A 1 92 ? 3.613 4.655 0.337 1.00 83.94 92 ARG A N 1
ATOM 740 C CA . ARG A 1 92 ? 4.335 5.938 0.223 1.00 83.94 92 ARG A CA 1
ATOM 741 C C . ARG A 1 92 ? 4.713 6.554 1.575 1.00 83.94 92 ARG A C 1
ATOM 743 O O . ARG A 1 92 ? 5.719 7.245 1.648 1.00 83.94 92 ARG A O 1
ATOM 750 N N . GLN A 1 93 ? 3.933 6.305 2.628 1.00 84.81 93 GLN A N 1
ATOM 751 C CA . GLN A 1 93 ? 4.228 6.819 3.964 1.00 84.81 93 GLN A CA 1
ATOM 752 C C . GLN A 1 93 ? 5.395 6.080 4.626 1.00 84.81 93 GLN A C 1
ATOM 754 O O . GLN A 1 93 ? 6.020 6.654 5.509 1.00 84.81 93 GLN A O 1
ATOM 759 N N . MET A 1 94 ? 5.756 4.872 4.164 1.00 84.69 94 MET A N 1
ATOM 760 C CA . MET A 1 94 ? 6.913 4.135 4.692 1.00 84.69 94 MET A CA 1
ATOM 761 C C . MET A 1 94 ? 8.221 4.916 4.560 1.00 84.69 94 MET A C 1
ATOM 763 O O . MET A 1 94 ? 9.088 4.757 5.409 1.00 84.69 94 MET A O 1
ATOM 767 N N . LYS A 1 95 ? 8.339 5.801 3.556 1.00 86.06 95 LYS A N 1
ATOM 768 C CA . LYS A 1 95 ? 9.512 6.671 3.385 1.00 86.06 95 LYS A CA 1
ATOM 769 C C . LYS A 1 95 ? 9.805 7.527 4.620 1.00 86.06 95 LYS A C 1
ATOM 771 O O . LYS A 1 95 ? 10.954 7.802 4.926 1.00 86.06 95 LYS A O 1
ATOM 776 N N . ARG A 1 96 ? 8.765 7.913 5.370 1.00 88.25 96 ARG A N 1
ATOM 777 C CA . ARG A 1 96 ? 8.901 8.698 6.611 1.00 88.25 96 ARG A CA 1
ATOM 778 C C . ARG A 1 96 ? 9.567 7.913 7.742 1.00 88.25 96 ARG A C 1
ATOM 780 O O . ARG A 1 96 ? 10.017 8.514 8.706 1.00 88.25 96 ARG A O 1
ATOM 787 N N . PHE A 1 97 ? 9.606 6.588 7.624 1.00 90.38 97 PHE A N 1
ATOM 788 C CA . PHE A 1 97 ? 10.093 5.673 8.648 1.00 90.38 97 PHE A CA 1
ATOM 789 C C . PHE A 1 97 ? 11.341 4.907 8.193 1.00 90.38 97 PHE A C 1
ATOM 791 O O . PHE A 1 97 ? 11.681 3.909 8.812 1.00 90.38 97 PHE A O 1
ATOM 798 N N . GLU A 1 98 ? 12.034 5.337 7.130 1.00 90.00 98 GLU A N 1
ATOM 799 C CA . GLU A 1 98 ? 13.232 4.647 6.618 1.00 90.00 98 GLU A CA 1
ATOM 800 C C . GLU A 1 98 ? 14.309 4.476 7.695 1.00 90.00 98 GLU A C 1
ATOM 802 O O . GLU A 1 98 ? 14.796 3.366 7.891 1.00 90.00 98 GLU A O 1
ATOM 807 N N . ALA A 1 99 ? 14.602 5.529 8.463 1.00 91.69 99 ALA A N 1
ATOM 808 C CA . ALA A 1 99 ? 15.548 5.450 9.575 1.00 91.69 99 ALA A CA 1
ATOM 809 C C . ALA A 1 99 ? 15.099 4.449 10.655 1.00 91.69 99 ALA A C 1
ATOM 811 O O . ALA A 1 99 ? 15.903 3.656 11.134 1.00 91.69 99 ALA A O 1
ATOM 812 N N . GLU A 1 100 ? 13.808 4.433 11.005 1.00 92.25 100 GLU A N 1
ATOM 813 C CA . GLU A 1 100 ? 13.258 3.486 11.986 1.00 92.25 100 GLU A CA 1
ATOM 814 C C . GLU A 1 100 ? 13.272 2.041 11.476 1.00 92.25 100 GLU A C 1
ATOM 816 O O . GLU A 1 100 ? 13.484 1.110 12.252 1.00 92.25 100 GLU A O 1
ATOM 821 N N . LEU A 1 101 ? 13.077 1.832 10.171 1.00 90.38 101 LEU A N 1
ATOM 822 C CA . LEU A 1 101 ? 13.111 0.510 9.547 1.00 90.38 101 LEU A CA 1
ATOM 823 C C . LEU A 1 101 ? 14.513 -0.117 9.566 1.00 90.38 101 LEU A C 1
ATOM 825 O O . LEU A 1 101 ? 14.606 -1.342 9.569 1.00 90.38 101 LEU A O 1
ATOM 829 N N . LEU A 1 102 ? 15.572 0.702 9.584 1.00 91.19 102 LEU A N 1
ATOM 830 C CA . LEU A 1 102 ? 16.972 0.258 9.603 1.00 91.19 102 LEU A CA 1
ATOM 831 C C . LEU A 1 102 ? 17.497 -0.086 11.002 1.00 91.19 102 LEU A C 1
ATOM 833 O O . LEU A 1 102 ? 18.520 -0.753 11.115 1.00 91.19 102 LEU A O 1
ATOM 837 N N . LYS A 1 103 ? 16.828 0.361 12.069 1.00 93.69 103 LYS A N 1
ATOM 838 C CA . LYS A 1 103 ? 17.219 0.006 13.440 1.00 93.69 103 LYS A CA 1
ATOM 839 C C . LYS A 1 103 ? 16.808 -1.431 13.775 1.00 93.69 103 LYS A C 1
ATOM 841 O O . LYS A 1 103 ? 15.766 -1.907 13.313 1.00 93.69 103 LYS A O 1
ATOM 846 N N . GLU A 1 104 ? 17.559 -2.077 14.661 1.00 92.38 104 GLU A N 1
ATOM 847 C CA . GLU A 1 104 ? 17.374 -3.492 15.032 1.00 92.38 104 GLU A CA 1
ATOM 848 C C . GLU A 1 104 ? 16.502 -3.730 16.285 1.00 92.38 104 GLU A C 1
ATOM 850 O O . GLU A 1 104 ? 16.327 -4.864 16.716 1.00 92.38 104 GLU A O 1
ATOM 855 N N . ASP A 1 105 ? 15.878 -2.693 16.844 1.00 95.12 105 ASP A N 1
ATOM 856 C CA . ASP A 1 105 ? 14.991 -2.736 18.021 1.00 95.12 105 ASP A CA 1
ATOM 857 C C . ASP A 1 105 ? 13.571 -3.260 17.707 1.00 95.12 105 ASP A C 1
ATOM 859 O O . ASP A 1 105 ? 12.556 -2.629 18.002 1.00 95.12 105 ASP A O 1
ATOM 863 N N . TRP A 1 106 ? 13.479 -4.418 17.058 1.00 96.38 106 TRP A N 1
ATOM 864 C CA . TRP A 1 106 ? 12.206 -5.065 16.731 1.00 96.38 106 TRP A CA 1
ATOM 865 C C . TRP A 1 106 ? 11.741 -6.010 17.840 1.00 96.38 106 TRP A C 1
ATOM 867 O O . TRP A 1 106 ? 12.541 -6.655 18.509 1.00 96.38 106 TRP A O 1
ATOM 877 N N . THR A 1 107 ? 10.424 -6.133 18.009 1.00 97.31 107 THR A N 1
ATOM 878 C CA . THR A 1 107 ? 9.813 -7.091 18.937 1.00 97.31 107 THR A CA 1
ATOM 879 C C . THR A 1 107 ? 9.135 -8.213 18.163 1.00 97.31 107 THR A C 1
ATOM 881 O O . THR A 1 107 ? 8.215 -7.965 17.379 1.00 97.31 107 THR A O 1
ATOM 884 N N . GLN A 1 108 ? 9.549 -9.455 18.399 1.00 96.88 108 GLN A N 1
ATOM 885 C CA . GLN A 1 108 ? 8.885 -10.625 17.835 1.00 96.88 108 GLN A CA 1
ATOM 886 C C . GLN A 1 108 ? 7.575 -10.904 18.580 1.00 96.88 108 GLN A C 1
ATOM 888 O O . GLN A 1 108 ? 7.571 -11.097 19.791 1.00 96.88 108 GLN A O 1
ATOM 893 N N . VAL A 1 109 ? 6.454 -10.911 17.853 1.00 96.88 109 VAL A N 1
ATOM 894 C CA . VAL A 1 109 ? 5.107 -11.139 18.421 1.00 96.88 109 VAL A CA 1
ATOM 895 C C . VAL A 1 109 ? 4.492 -12.457 17.963 1.00 96.88 109 VAL A C 1
ATOM 897 O O . VAL A 1 109 ? 3.576 -12.968 18.603 1.00 96.88 109 VAL A O 1
ATOM 900 N N . ARG A 1 110 ? 4.987 -13.009 16.850 1.00 95.75 110 ARG A N 1
ATOM 901 C CA . ARG A 1 110 ? 4.698 -14.357 16.343 1.00 95.75 110 ARG A CA 1
ATOM 902 C C . ARG A 1 110 ? 5.959 -14.911 15.667 1.00 95.75 110 ARG A C 1
ATOM 904 O O . ARG A 1 110 ? 6.832 -14.115 15.319 1.00 95.75 110 ARG A O 1
ATOM 911 N N . PRO A 1 111 ? 6.063 -16.232 15.426 1.00 95.50 111 PRO A N 1
ATOM 912 C CA . PRO A 1 111 ? 7.232 -16.822 14.767 1.00 95.50 111 PRO A CA 1
ATOM 913 C C . PRO A 1 111 ? 7.627 -16.124 13.458 1.00 95.50 111 PRO A C 1
ATOM 915 O O . PRO A 1 111 ? 8.808 -15.955 13.177 1.00 95.50 111 PRO A O 1
ATOM 918 N N . ASP A 1 112 ? 6.642 -15.662 12.692 1.00 96.25 112 ASP A N 1
ATOM 919 C CA . ASP A 1 112 ? 6.791 -15.046 11.378 1.00 96.25 112 ASP A CA 1
ATOM 920 C C . ASP A 1 112 ? 6.510 -13.533 11.354 1.00 96.25 112 ASP A C 1
ATOM 922 O O . ASP A 1 112 ? 6.536 -12.937 10.273 1.00 96.25 112 ASP A O 1
ATOM 926 N N . VAL A 1 113 ? 6.237 -12.909 12.509 1.00 96.31 113 VAL A N 1
ATOM 927 C CA . VAL A 1 113 ? 5.846 -11.494 12.614 1.00 96.31 113 VAL A CA 1
ATOM 928 C C . VAL A 1 113 ? 6.642 -10.777 13.694 1.00 96.31 113 VAL A C 1
ATOM 930 O O . VAL A 1 113 ? 6.579 -11.114 14.879 1.00 96.31 113 VAL A O 1
ATOM 933 N N . GLU A 1 114 ? 7.295 -9.696 13.288 1.00 96.69 114 GLU A N 1
ATOM 934 C CA . GLU A 1 114 ? 7.961 -8.763 14.187 1.00 96.69 114 GLU A CA 1
ATOM 935 C C . GLU A 1 114 ? 7.407 -7.360 13.965 1.00 96.69 114 GLU A C 1
ATOM 937 O O . GLU A 1 114 ? 7.066 -6.963 12.843 1.00 96.69 114 GLU A O 1
ATOM 942 N N . VAL A 1 115 ? 7.297 -6.606 15.052 1.00 96.69 115 VAL A N 1
ATOM 943 C CA . VAL A 1 115 ? 6.690 -5.280 15.052 1.00 96.69 115 VAL A CA 1
ATOM 944 C C . VAL A 1 115 ? 7.592 -4.262 15.726 1.00 96.69 115 VAL A C 1
ATOM 946 O O . VAL A 1 115 ? 8.404 -4.594 16.587 1.00 96.69 115 VAL A O 1
ATOM 949 N N . LYS A 1 116 ? 7.418 -3.003 15.338 1.00 95.50 116 LYS A N 1
ATOM 950 C CA . LYS A 1 116 ? 8.043 -1.849 15.975 1.00 95.50 116 LYS A CA 1
ATOM 951 C C . LYS A 1 116 ? 7.009 -0.750 16.140 1.00 95.50 116 LYS A C 1
ATOM 953 O O . LYS A 1 116 ? 6.298 -0.408 15.194 1.00 95.50 116 LYS A O 1
ATOM 958 N N . ARG A 1 117 ? 6.912 -0.214 17.354 1.00 94.56 117 ARG A N 1
ATOM 959 C CA . ARG A 1 117 ? 6.007 0.892 17.677 1.00 94.56 117 ARG A CA 1
ATOM 960 C C . ARG A 1 117 ? 6.758 2.201 17.508 1.00 94.56 117 ARG A C 1
ATOM 962 O O . ARG A 1 117 ? 7.785 2.398 18.142 1.00 94.56 117 ARG A O 1
ATOM 969 N N . VAL A 1 118 ? 6.223 3.093 16.687 1.00 92.50 118 VAL A N 1
ATOM 970 C CA . VAL A 1 118 ? 6.789 4.418 16.441 1.00 92.50 118 VAL A CA 1
ATOM 971 C C . VAL A 1 118 ? 5.738 5.460 16.796 1.00 92.50 118 VAL A C 1
ATOM 973 O O . VAL A 1 118 ? 4.665 5.510 16.189 1.00 92.50 118 VAL A O 1
ATOM 976 N N . ALA A 1 119 ? 6.031 6.278 17.803 1.00 86.12 119 ALA A N 1
ATOM 977 C CA . ALA A 1 119 ? 5.227 7.453 18.112 1.00 86.12 119 ALA A CA 1
ATOM 978 C C . ALA A 1 119 ? 5.592 8.584 17.144 1.00 86.12 119 ALA A C 1
ATOM 980 O O . ALA A 1 119 ? 6.767 8.776 16.828 1.00 86.12 119 ALA A O 1
ATOM 981 N N . ILE A 1 120 ? 4.599 9.338 16.672 1.00 79.12 120 ILE A N 1
ATOM 982 C CA . ILE A 1 120 ? 4.861 10.526 15.857 1.00 79.12 120 ILE A CA 1
ATOM 983 C C . ILE A 1 120 ? 5.035 11.737 16.779 1.00 79.12 120 ILE A C 1
ATOM 985 O O . ILE A 1 120 ? 4.152 11.993 17.602 1.00 79.12 120 ILE A O 1
ATOM 989 N N . PRO A 1 121 ? 6.112 12.530 16.620 1.00 65.88 121 PRO A N 1
ATOM 990 C CA . PRO A 1 121 ? 6.218 13.821 17.288 1.00 65.88 121 PRO A CA 1
ATOM 991 C C . PRO A 1 121 ? 5.014 14.698 16.918 1.00 65.88 121 PRO A C 1
ATOM 993 O O . PRO A 1 121 ? 4.768 14.926 15.738 1.00 65.88 121 PRO A O 1
ATOM 996 N N . GLN A 1 122 ? 4.269 15.187 17.916 1.00 66.25 122 GLN A N 1
ATOM 997 C CA . GLN A 1 122 ? 3.081 16.051 17.750 1.00 66.25 122 GLN A CA 1
ATOM 998 C C . GLN A 1 122 ? 1.826 15.365 17.161 1.00 66.25 122 GLN A C 1
ATOM 1000 O O . GLN A 1 122 ? 0.841 16.041 16.866 1.00 66.25 122 GLN A O 1
ATOM 1005 N N . GLY A 1 123 ? 1.826 14.037 17.002 1.00 71.81 123 GLY A N 1
ATOM 1006 C CA . GLY A 1 123 ? 0.666 13.274 16.534 1.00 71.81 123 GLY A CA 1
ATOM 1007 C C . GLY A 1 123 ? -0.064 12.539 17.661 1.00 71.81 123 GLY A C 1
ATOM 1008 O O . GLY A 1 123 ? 0.546 12.114 18.636 1.00 71.81 123 GLY A O 1
ATOM 1009 N N . ASN A 1 124 ? -1.367 12.305 17.482 1.00 79.00 124 ASN A N 1
ATOM 1010 C CA . ASN A 1 124 ? -2.160 11.436 18.370 1.00 79.00 124 ASN A CA 1
ATOM 1011 C C . ASN A 1 124 ? -2.141 9.959 17.931 1.00 79.00 124 ASN A C 1
ATOM 1013 O O . ASN A 1 124 ? -2.796 9.115 18.541 1.00 79.00 124 ASN A O 1
ATOM 1017 N N . GLU A 1 125 ? -1.430 9.643 16.847 1.00 88.12 125 GLU A N 1
ATOM 1018 C CA . GLU A 1 125 ? -1.366 8.305 16.268 1.00 88.12 125 GLU A CA 1
ATOM 1019 C C . GLU A 1 125 ? -0.063 7.596 16.642 1.00 88.12 125 GLU A C 1
ATOM 1021 O O . GLU A 1 125 ? 1.011 8.194 16.706 1.00 88.12 125 GLU A O 1
ATOM 1026 N N . THR A 1 126 ? -0.156 6.281 16.834 1.00 91.69 126 THR A N 1
ATOM 1027 C CA . THR A 1 126 ? 1.004 5.391 16.927 1.00 91.69 126 THR A CA 1
ATOM 1028 C C . THR A 1 126 ? 1.079 4.552 15.664 1.00 91.69 126 THR A C 1
ATOM 1030 O O . THR A 1 126 ? 0.105 3.898 15.295 1.00 91.69 126 THR A O 1
ATOM 1033 N N . TYR A 1 127 ? 2.245 4.531 15.029 1.00 92.62 127 TYR A N 1
ATOM 1034 C CA . TYR A 1 127 ? 2.499 3.677 13.880 1.00 92.62 127 TYR A CA 1
ATOM 1035 C C . TYR A 1 127 ? 3.054 2.346 14.364 1.00 92.62 127 TYR A C 1
ATOM 1037 O O . TYR A 1 127 ? 3.946 2.293 15.210 1.00 92.62 127 TYR A O 1
ATOM 1045 N N . ILE A 1 128 ? 2.512 1.262 13.818 1.00 94.06 128 ILE A N 1
ATOM 1046 C CA . ILE A 1 128 ? 3.029 -0.086 14.025 1.00 94.06 128 ILE A CA 1
ATOM 1047 C C . ILE A 1 128 ? 3.670 -0.506 12.711 1.00 94.06 128 ILE A C 1
ATOM 1049 O O . ILE A 1 128 ? 2.981 -0.777 11.726 1.00 94.06 128 ILE A O 1
ATOM 1053 N N . LEU A 1 129 ? 4.997 -0.500 12.673 1.00 94.31 129 LEU A N 1
ATOM 1054 C CA . LEU A 1 129 ? 5.741 -1.077 11.565 1.00 94.31 129 LEU A CA 1
ATOM 1055 C C . LEU A 1 129 ? 5.730 -2.591 11.749 1.00 94.31 129 LEU A C 1
ATOM 1057 O O . LEU A 1 129 ? 5.991 -3.073 12.847 1.00 94.31 129 LEU A O 1
ATOM 1061 N N . CYS A 1 130 ? 5.444 -3.334 10.683 1.00 93.75 130 CYS A N 1
ATOM 1062 C CA . CYS A 1 130 ? 5.401 -4.793 10.713 1.00 93.75 130 CYS A CA 1
ATOM 1063 C C . CYS A 1 130 ? 6.356 -5.357 9.663 1.00 93.75 130 CYS A C 1
ATOM 1065 O O . CYS A 1 130 ? 6.273 -4.984 8.487 1.00 93.75 130 CYS A O 1
ATOM 1067 N N . ARG A 1 131 ? 7.210 -6.301 10.063 1.00 92.25 131 ARG A N 1
ATOM 1068 C CA . ARG A 1 131 ? 7.979 -7.148 9.149 1.00 92.25 131 ARG A CA 1
ATOM 1069 C C . ARG A 1 131 ? 7.509 -8.588 9.301 1.00 92.25 131 ARG A C 1
ATOM 1071 O O . ARG A 1 131 ? 7.367 -9.088 10.411 1.00 92.25 131 ARG A O 1
ATOM 1078 N N . THR A 1 132 ? 7.230 -9.233 8.171 1.00 94.62 132 THR A N 1
ATOM 1079 C CA . THR A 1 132 ? 6.862 -10.650 8.144 1.00 94.62 132 THR A CA 1
ATOM 1080 C C . THR A 1 132 ? 7.727 -11.410 7.158 1.00 94.62 132 THR A C 1
ATOM 1082 O O . THR A 1 132 ? 8.122 -10.860 6.120 1.00 94.62 132 THR A O 1
ATOM 1085 N N . THR A 1 133 ? 8.011 -12.677 7.458 1.00 92.56 133 THR A N 1
ATOM 1086 C CA . THR A 1 133 ? 8.792 -13.557 6.572 1.00 92.56 133 THR A CA 1
ATOM 1087 C C . THR A 1 133 ? 8.122 -13.671 5.203 1.00 92.56 133 THR A C 1
ATOM 1089 O O . THR A 1 133 ? 8.741 -13.354 4.185 1.00 92.56 133 THR A O 1
ATOM 1092 N N . GLY A 1 134 ? 6.817 -13.956 5.175 1.00 93.06 134 GLY A N 1
ATOM 1093 C CA . GLY A 1 134 ? 6.049 -14.067 3.934 1.00 93.06 134 GLY A CA 1
ATOM 1094 C C . GLY A 1 134 ? 6.044 -12.779 3.101 1.00 93.06 134 GLY A C 1
ATOM 1095 O O . GLY A 1 134 ? 6.164 -12.822 1.872 1.00 93.06 134 GLY A O 1
ATOM 1096 N N . ARG A 1 135 ? 5.967 -11.593 3.731 1.00 91.88 135 ARG A N 1
ATOM 1097 C CA . ARG A 1 135 ? 6.040 -10.329 2.977 1.00 91.88 135 ARG A CA 1
ATOM 1098 C C . ARG A 1 135 ? 7.445 -10.074 2.437 1.00 91.88 135 ARG A C 1
ATOM 1100 O O . ARG A 1 135 ? 7.566 -9.608 1.302 1.00 91.88 135 ARG A O 1
ATOM 1107 N N . LYS A 1 136 ? 8.485 -10.390 3.213 1.00 91.06 136 LYS A N 1
ATOM 1108 C CA . LYS A 1 136 ? 9.892 -10.268 2.804 1.00 91.06 136 LYS A CA 1
ATOM 1109 C C . LYS A 1 136 ? 10.187 -11.142 1.586 1.00 91.06 136 LYS A C 1
ATOM 1111 O O . LYS A 1 136 ? 10.747 -10.655 0.605 1.00 91.06 136 LYS A O 1
ATOM 1116 N N . GLU A 1 137 ? 9.761 -12.400 1.611 1.00 94.00 137 GLU A N 1
ATOM 1117 C CA . GLU A 1 137 ? 9.913 -13.336 0.493 1.00 94.00 137 GLU A CA 1
ATOM 1118 C C . GLU A 1 137 ? 9.170 -12.862 -0.754 1.00 94.00 137 GLU A C 1
ATOM 1120 O O . GLU A 1 137 ? 9.745 -12.832 -1.844 1.00 94.00 137 GLU A O 1
ATOM 1125 N N . LYS A 1 138 ? 7.924 -12.400 -0.592 1.00 92.94 138 LYS A N 1
ATOM 1126 C CA . LYS A 1 138 ? 7.127 -11.850 -1.693 1.00 92.94 138 LYS A CA 1
ATOM 1127 C C . LYS A 1 138 ? 7.801 -10.642 -2.343 1.00 92.94 138 LYS A C 1
ATOM 1129 O O . LYS A 1 138 ? 7.919 -10.601 -3.567 1.00 92.94 138 LYS A O 1
ATOM 1134 N N . GLU A 1 139 ? 8.264 -9.666 -1.560 1.00 91.19 139 GLU A N 1
ATOM 1135 C CA . GLU A 1 139 ? 8.984 -8.500 -2.098 1.00 91.19 139 GLU A CA 1
ATOM 1136 C C . GLU A 1 139 ? 10.303 -8.919 -2.768 1.00 91.19 139 GLU A C 1
ATOM 1138 O O . GLU A 1 139 ? 10.614 -8.428 -3.854 1.00 91.19 139 GLU A O 1
ATOM 1143 N N . ARG A 1 140 ? 11.044 -9.882 -2.195 1.00 91.75 140 ARG A N 1
ATOM 1144 C CA . ARG A 1 140 ? 12.270 -10.431 -2.801 1.00 91.75 140 ARG A CA 1
ATOM 1145 C C . ARG A 1 140 ? 11.990 -11.089 -4.151 1.00 91.75 140 ARG A C 1
ATOM 1147 O O . ARG A 1 140 ? 12.718 -10.829 -5.108 1.00 91.75 140 ARG A O 1
ATOM 1154 N N . ALA A 1 141 ? 10.944 -11.906 -4.249 1.00 94.12 141 ALA A N 1
ATOM 1155 C CA . ALA A 1 141 ? 10.547 -12.568 -5.488 1.00 94.12 141 ALA A CA 1
ATOM 1156 C C . ALA A 1 141 ? 10.112 -11.556 -6.559 1.00 94.12 141 ALA A C 1
ATOM 1158 O O . ALA A 1 141 ? 10.539 -11.647 -7.712 1.00 94.12 141 ALA A O 1
ATOM 1159 N N . ILE A 1 142 ? 9.321 -10.549 -6.172 1.00 91.25 142 ILE A N 1
ATOM 1160 C CA . ILE A 1 142 ? 8.903 -9.455 -7.057 1.00 91.25 142 ILE A CA 1
ATOM 1161 C C . ILE A 1 142 ? 10.126 -8.692 -7.579 1.00 91.25 142 ILE A C 1
ATOM 1163 O O . ILE A 1 142 ? 10.258 -8.514 -8.792 1.00 91.25 142 ILE A O 1
ATOM 1167 N N . ARG A 1 143 ? 11.039 -8.292 -6.686 1.00 92.06 143 ARG A N 1
ATOM 1168 C CA . ARG A 1 143 ? 12.274 -7.580 -7.038 1.00 92.06 143 ARG A CA 1
ATOM 1169 C C . ARG A 1 143 ? 13.152 -8.418 -7.961 1.00 92.06 143 ARG A C 1
ATOM 1171 O O . ARG A 1 143 ? 13.551 -7.922 -9.006 1.00 92.06 143 ARG A O 1
ATOM 1178 N N . LYS A 1 144 ? 13.368 -9.702 -7.643 1.00 93.81 144 LYS A N 1
ATOM 1179 C CA . LYS A 1 144 ? 14.110 -10.648 -8.495 1.00 93.81 144 LYS A CA 1
ATOM 1180 C C . LYS A 1 144 ? 13.516 -10.704 -9.901 1.00 93.81 144 LYS A C 1
ATOM 1182 O O . LYS A 1 144 ? 14.241 -10.518 -10.868 1.00 93.81 144 LYS A O 1
ATOM 1187 N N . ARG A 1 145 ? 12.196 -10.882 -10.016 1.00 94.44 145 ARG A N 1
ATOM 1188 C CA . ARG A 1 145 ? 11.497 -10.934 -11.308 1.00 94.44 145 ARG A CA 1
ATOM 1189 C C . ARG A 1 145 ? 11.701 -9.660 -12.131 1.00 94.44 145 ARG A C 1
ATOM 1191 O O . ARG A 1 145 ? 11.894 -9.747 -13.340 1.00 94.44 145 ARG A O 1
ATOM 1198 N N . PHE A 1 146 ? 11.622 -8.484 -11.510 1.00 93.38 146 PHE A N 1
ATOM 1199 C CA . PHE A 1 146 ? 11.831 -7.222 -12.221 1.00 93.38 146 PHE A CA 1
ATOM 1200 C C . PHE A 1 146 ? 13.294 -7.000 -12.610 1.00 93.38 146 PHE A C 1
ATOM 1202 O O . PHE A 1 146 ? 13.534 -6.585 -13.742 1.00 93.38 146 PHE A O 1
ATOM 1209 N N . SER A 1 147 ? 14.245 -7.338 -11.733 1.00 94.12 147 SER A N 1
ATOM 1210 C CA . SER A 1 147 ? 15.680 -7.299 -12.036 1.00 94.12 147 SER A CA 1
ATOM 1211 C C . SER A 1 147 ? 16.027 -8.199 -13.220 1.00 94.12 147 SER A C 1
ATOM 1213 O O . SER A 1 147 ? 16.624 -7.718 -14.172 1.00 94.12 147 SER A O 1
ATOM 1215 N N . THR A 1 148 ? 15.558 -9.452 -13.236 1.00 95.19 148 THR A N 1
ATOM 1216 C CA . THR A 1 148 ? 15.795 -10.375 -14.360 1.00 95.19 148 THR A CA 1
ATOM 1217 C C . THR A 1 148 ? 15.281 -9.807 -15.684 1.00 95.19 148 THR A C 1
ATOM 1219 O O . THR A 1 148 ? 15.987 -9.834 -16.684 1.00 95.19 148 THR A O 1
ATOM 1222 N N . ARG A 1 149 ? 14.082 -9.208 -15.699 1.00 95.12 149 ARG A N 1
ATOM 1223 C CA . ARG A 1 149 ? 13.545 -8.580 -16.919 1.00 95.12 149 ARG A CA 1
ATOM 1224 C C . ARG A 1 149 ? 14.374 -7.378 -17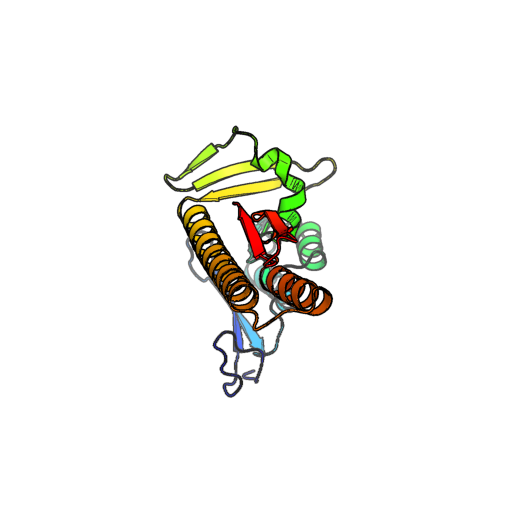.382 1.00 95.12 149 ARG A C 1
ATOM 1226 O O . ARG A 1 149 ? 14.504 -7.169 -18.585 1.00 95.12 149 ARG A O 1
ATOM 1233 N N . MET A 1 150 ? 14.900 -6.584 -16.448 1.00 94.12 150 MET A N 1
ATOM 1234 C CA . MET A 1 150 ? 15.777 -5.459 -16.777 1.00 94.12 150 MET A CA 1
ATOM 1235 C C . MET A 1 150 ? 17.114 -5.953 -17.342 1.00 94.12 150 MET A C 1
ATOM 1237 O O . MET A 1 150 ? 17.530 -5.474 -18.392 1.00 94.12 150 MET A O 1
ATOM 1241 N N . GLU A 1 151 ? 17.731 -6.958 -16.717 1.00 94.50 151 GLU A N 1
ATOM 1242 C CA . GLU A 1 151 ? 18.953 -7.609 -17.208 1.00 94.50 151 GLU A CA 1
ATOM 1243 C C . GLU A 1 151 ? 18.764 -8.171 -18.621 1.00 94.50 151 GLU A C 1
ATOM 1245 O O . GLU A 1 151 ? 19.580 -7.915 -19.502 1.00 94.50 151 GLU A O 1
ATOM 1250 N N . GLU A 1 152 ? 17.668 -8.887 -18.881 1.00 96.06 152 GLU A N 1
ATOM 1251 C CA . GLU A 1 152 ? 17.344 -9.399 -20.217 1.00 96.06 152 GLU A CA 1
ATOM 1252 C C . GLU A 1 152 ? 17.200 -8.274 -21.251 1.00 96.06 152 GLU A C 1
ATOM 1254 O O . GLU A 1 152 ? 17.699 -8.390 -22.372 1.00 96.06 152 GLU A O 1
ATOM 1259 N N . ALA A 1 153 ? 16.533 -7.172 -20.892 1.00 95.19 153 ALA A N 1
ATOM 1260 C CA . ALA A 1 153 ? 16.367 -6.025 -21.779 1.00 95.19 153 ALA A CA 1
ATOM 1261 C C . ALA A 1 153 ? 17.707 -5.334 -22.085 1.00 95.19 153 ALA A C 1
ATOM 1263 O O . ALA A 1 153 ? 17.969 -4.996 -23.242 1.00 95.19 153 ALA A O 1
ATOM 1264 N N . LEU A 1 154 ? 18.567 -5.167 -21.074 1.00 94.19 154 LEU A N 1
ATOM 1265 C CA . LEU A 1 154 ? 19.907 -4.599 -21.228 1.00 94.19 154 LEU A CA 1
ATOM 1266 C C . LEU A 1 154 ? 20.815 -5.511 -22.062 1.00 94.19 154 LEU A C 1
ATOM 1268 O O . LEU A 1 154 ? 21.468 -5.016 -22.976 1.00 94.19 154 LEU A O 1
ATOM 1272 N N . ARG A 1 155 ? 20.788 -6.834 -21.839 1.00 94.06 155 ARG A N 1
ATOM 1273 C CA . ARG A 1 155 ? 21.517 -7.814 -22.668 1.00 94.06 155 ARG A CA 1
ATOM 1274 C C . ARG A 1 155 ? 21.090 -7.743 -24.130 1.00 94.06 155 ARG A C 1
ATOM 1276 O O . ARG A 1 155 ? 21.938 -7.678 -25.008 1.00 94.06 155 ARG A O 1
ATOM 1283 N N . ARG A 1 156 ? 19.784 -7.673 -24.413 1.00 94.38 156 ARG A N 1
ATOM 1284 C CA . ARG A 1 156 ? 19.285 -7.512 -25.794 1.00 94.38 156 ARG A CA 1
ATOM 1285 C C . ARG A 1 156 ? 19.774 -6.215 -26.436 1.00 94.38 156 ARG A C 1
ATOM 1287 O O . ARG A 1 156 ? 20.125 -6.216 -27.618 1.00 94.38 156 ARG A O 1
ATOM 1294 N N . LEU A 1 157 ? 19.796 -5.112 -25.683 1.00 93.00 157 LEU A N 1
ATOM 1295 C CA . LEU A 1 157 ? 20.342 -3.844 -26.169 1.00 93.00 157 LEU A CA 1
ATOM 1296 C C . LEU A 1 157 ? 21.843 -3.970 -26.458 1.00 93.00 157 LEU A C 1
ATOM 1298 O O . LEU A 1 157 ? 22.272 -3.578 -27.540 1.00 93.00 157 LEU A O 1
ATOM 1302 N N . GLN A 1 158 ? 22.604 -4.572 -25.542 1.00 91.25 158 GLN A N 1
ATOM 1303 C CA . GLN A 1 158 ? 24.032 -4.845 -25.701 1.00 91.25 158 GLN A CA 1
ATOM 1304 C C . GLN A 1 158 ? 24.310 -5.668 -26.967 1.00 91.25 158 GLN A C 1
ATOM 1306 O O . GLN A 1 158 ? 25.116 -5.244 -27.789 1.00 91.25 158 GLN A O 1
ATOM 1311 N N . THR A 1 159 ? 23.593 -6.779 -27.181 1.00 91.56 159 THR A N 1
ATOM 1312 C CA . THR A 1 159 ? 23.712 -7.610 -28.392 1.00 91.56 159 THR A CA 1
ATOM 1313 C C . THR A 1 159 ? 23.391 -6.816 -29.658 1.00 91.56 159 THR A C 1
ATOM 1315 O O . THR A 1 159 ? 24.152 -6.861 -30.616 1.00 91.56 159 THR A O 1
ATOM 1318 N N . THR A 1 160 ? 22.314 -6.023 -29.657 1.00 91.19 160 THR A N 1
ATOM 1319 C CA . THR A 1 160 ? 21.917 -5.217 -30.830 1.00 91.19 160 THR A CA 1
ATOM 1320 C C . THR A 1 160 ? 22.995 -4.203 -31.228 1.00 91.19 160 THR A C 1
ATOM 1322 O O . THR A 1 160 ? 23.185 -3.927 -32.415 1.00 91.19 160 THR A O 1
ATOM 1325 N N . ILE A 1 161 ? 23.670 -3.613 -30.238 1.00 90.19 161 ILE A N 1
ATOM 1326 C CA . ILE A 1 161 ? 24.757 -2.658 -30.463 1.00 90.19 161 ILE A CA 1
ATOM 1327 C C . ILE A 1 161 ? 26.011 -3.399 -30.950 1.00 90.19 161 ILE A C 1
ATOM 1329 O O . ILE A 1 161 ? 26.591 -2.991 -31.953 1.00 90.19 161 ILE A O 1
ATOM 1333 N N . ALA A 1 162 ? 26.379 -4.512 -30.307 1.00 87.62 162 ALA A N 1
ATOM 1334 C CA . ALA A 1 162 ? 27.547 -5.316 -30.675 1.00 87.62 162 ALA A CA 1
ATOM 1335 C C . ALA A 1 162 ? 27.454 -5.881 -32.106 1.00 87.62 162 ALA A C 1
ATOM 1337 O O . ALA A 1 162 ? 28.436 -5.880 -32.840 1.00 87.62 162 ALA A O 1
ATOM 1338 N N . GLU A 1 163 ? 26.261 -6.292 -32.543 1.00 89.44 163 GLU A N 1
ATOM 1339 C CA . GLU A 1 163 ? 25.989 -6.736 -33.920 1.00 89.44 163 GLU A CA 1
ATOM 1340 C C . GLU A 1 163 ? 25.944 -5.577 -34.940 1.00 89.44 163 GLU A C 1
ATOM 1342 O O . GLU A 1 163 ? 25.687 -5.793 -36.124 1.00 89.44 163 GLU A O 1
ATOM 1347 N N . GLY A 1 164 ? 26.113 -4.325 -34.502 1.00 86.38 164 GLY A N 1
ATOM 1348 C CA . GLY A 1 164 ? 26.083 -3.146 -35.368 1.00 86.38 164 GLY A CA 1
ATOM 1349 C C . GLY A 1 164 ? 24.700 -2.807 -35.939 1.00 86.38 164 GLY A C 1
ATOM 1350 O O . GLY A 1 164 ? 24.600 -1.959 -36.827 1.00 86.38 164 GLY A O 1
ATOM 1351 N N . ARG A 1 165 ? 23.620 -3.425 -35.438 1.00 88.69 165 ARG A N 1
ATOM 1352 C CA . ARG A 1 165 ? 22.230 -3.138 -35.856 1.00 88.69 165 ARG A CA 1
ATOM 1353 C C . ARG A 1 165 ? 21.728 -1.790 -35.335 1.00 88.69 165 ARG A C 1
ATOM 1355 O O . ARG A 1 165 ? 20.749 -1.244 -35.841 1.00 88.69 165 ARG A O 1
ATOM 1362 N N . LEU A 1 166 ? 22.391 -1.245 -34.318 1.00 87.38 166 LEU A N 1
ATOM 1363 C CA . LEU A 1 166 ? 22.153 0.086 -33.781 1.00 87.38 166 LEU A CA 1
ATOM 1364 C C . LEU A 1 166 ? 23.497 0.799 -33.644 1.00 87.38 166 LEU A C 1
ATOM 1366 O O . LEU A 1 166 ? 24.289 0.407 -32.803 1.00 87.38 166 LEU A O 1
ATOM 1370 N N . LYS A 1 167 ? 23.745 1.817 -34.477 1.00 85.75 167 LYS A N 1
ATOM 1371 C CA . LYS A 1 167 ? 25.034 2.542 -34.540 1.00 85.75 167 LYS A CA 1
ATOM 1372 C C . LYS A 1 167 ? 24.954 3.988 -34.052 1.00 85.75 167 LYS A C 1
ATOM 1374 O O . LYS A 1 167 ? 25.942 4.546 -33.603 1.00 85.75 167 LYS A O 1
ATOM 1379 N N . ASP A 1 168 ? 23.770 4.587 -34.137 1.00 90.19 168 ASP A N 1
ATOM 1380 C CA . ASP A 1 168 ? 23.542 5.967 -33.716 1.00 90.19 168 ASP A CA 1
ATOM 1381 C C . ASP A 1 168 ? 23.431 6.061 -32.188 1.00 90.19 168 ASP A C 1
ATOM 1383 O O . ASP A 1 168 ? 22.546 5.441 -31.587 1.00 90.19 168 ASP A O 1
ATOM 1387 N N . ARG A 1 169 ? 24.317 6.852 -31.574 1.00 87.56 169 ARG A N 1
ATOM 1388 C CA . ARG A 1 169 ? 24.400 7.019 -30.117 1.00 87.56 169 ARG A CA 1
ATOM 1389 C C . ARG A 1 169 ? 23.109 7.562 -29.511 1.00 87.56 169 ARG A C 1
ATOM 1391 O O . ARG A 1 169 ? 22.619 7.004 -28.532 1.00 87.56 169 ARG A O 1
ATOM 1398 N N . ASN A 1 170 ? 22.507 8.579 -30.123 1.00 91.12 170 ASN A N 1
ATOM 1399 C CA . ASN A 1 170 ? 21.268 9.180 -29.621 1.00 91.12 170 ASN A CA 1
ATOM 1400 C C . ASN A 1 170 ? 20.133 8.142 -29.559 1.00 91.12 170 ASN A C 1
ATOM 1402 O O . ASN A 1 170 ? 19.345 8.097 -28.610 1.00 91.12 170 ASN A O 1
ATOM 1406 N N . LYS A 1 171 ? 20.057 7.244 -30.547 1.00 91.94 171 LYS A N 1
ATOM 1407 C CA . LYS A 1 171 ? 19.104 6.127 -30.542 1.00 91.94 171 LYS A CA 1
ATOM 1408 C C . LYS A 1 171 ? 19.445 5.069 -29.485 1.00 91.94 171 LYS A C 1
ATOM 1410 O O . LYS A 1 171 ? 18.505 4.489 -28.933 1.00 91.94 171 LYS A O 1
ATOM 1415 N N . MET A 1 172 ? 20.723 4.811 -29.188 1.00 92.12 172 MET A N 1
ATOM 1416 C CA . MET A 1 172 ? 21.130 3.934 -28.076 1.00 92.12 172 MET A CA 1
ATOM 1417 C C . MET A 1 172 ? 20.678 4.508 -26.734 1.00 92.12 172 MET A C 1
ATOM 1419 O O . MET A 1 172 ? 19.967 3.824 -25.998 1.00 92.12 172 MET A O 1
ATOM 1423 N N . GLU A 1 173 ? 21.001 5.772 -26.460 1.00 92.00 173 GLU A N 1
ATOM 1424 C CA . GLU A 1 173 ? 20.623 6.481 -25.232 1.00 92.00 173 GLU A CA 1
ATOM 1425 C C . GLU A 1 173 ? 19.103 6.512 -25.052 1.00 92.00 173 GLU A C 1
ATOM 1427 O O . GLU A 1 173 ? 18.583 6.161 -23.992 1.00 92.00 173 GLU A O 1
ATOM 1432 N N . ARG A 1 174 ? 18.349 6.800 -26.122 1.00 94.56 174 ARG A N 1
ATOM 1433 C CA . ARG A 1 174 ? 16.880 6.779 -26.078 1.00 94.56 174 ARG A CA 1
ATOM 1434 C C . ARG A 1 174 ? 16.312 5.389 -25.782 1.00 94.56 174 ARG A C 1
ATOM 1436 O O . ARG A 1 174 ? 15.295 5.279 -25.095 1.00 94.56 174 ARG A O 1
ATOM 1443 N N . ARG A 1 175 ? 16.907 4.316 -26.318 1.00 93.75 175 ARG A N 1
ATOM 1444 C CA . ARG A 1 175 ? 16.479 2.939 -26.008 1.00 93.75 175 ARG A CA 1
ATOM 1445 C C . ARG A 1 175 ? 16.828 2.556 -24.577 1.00 93.75 175 ARG A C 1
ATOM 1447 O O . ARG A 1 175 ? 15.975 1.978 -23.908 1.00 93.75 175 ARG A O 1
ATOM 1454 N N . LEU A 1 176 ? 18.023 2.909 -24.111 1.00 94.25 176 LEU A N 1
ATOM 1455 C CA . LEU A 1 176 ? 18.436 2.704 -22.729 1.00 94.25 176 LEU A CA 1
ATOM 1456 C C . LEU A 1 176 ? 17.473 3.414 -21.767 1.00 94.25 176 LEU A C 1
ATOM 1458 O O . LEU A 1 176 ? 16.885 2.758 -20.912 1.00 94.25 176 LEU A O 1
ATOM 1462 N N . GLY A 1 177 ? 17.185 4.699 -21.992 1.00 94.38 177 GLY A N 1
ATOM 1463 C CA . GLY A 1 177 ? 16.229 5.458 -21.183 1.00 94.38 177 GLY A CA 1
ATOM 1464 C C . GLY A 1 177 ? 14.822 4.846 -21.169 1.00 94.38 177 GLY A C 1
ATOM 1465 O O . GLY A 1 177 ? 14.178 4.791 -20.124 1.00 94.38 177 GLY A O 1
ATOM 1466 N N . LYS A 1 178 ? 14.346 4.291 -22.297 1.00 96.12 178 LYS A N 1
ATOM 1467 C CA . LYS A 1 178 ? 13.072 3.543 -22.341 1.00 96.12 178 LYS A CA 1
ATOM 1468 C C . LYS A 1 178 ? 13.099 2.281 -21.477 1.00 96.12 178 LYS A C 1
ATOM 1470 O O . LYS A 1 178 ? 12.094 1.975 -20.837 1.00 96.12 178 LYS A O 1
ATOM 1475 N N . ILE A 1 179 ? 14.211 1.543 -21.470 1.00 95.25 179 ILE A N 1
ATOM 1476 C CA . ILE A 1 179 ? 14.383 0.365 -20.607 1.00 95.25 179 ILE A CA 1
ATOM 1477 C C . ILE A 1 179 ? 14.355 0.808 -19.140 1.00 95.25 179 ILE A C 1
ATOM 1479 O O . ILE A 1 179 ? 13.544 0.294 -18.373 1.00 95.25 179 ILE A O 1
ATOM 1483 N N . GLN A 1 180 ? 15.150 1.812 -18.768 1.00 94.19 180 GLN A N 1
ATOM 1484 C CA . GLN A 1 180 ? 15.207 2.336 -17.400 1.00 94.19 180 GLN A CA 1
ATOM 1485 C C . GLN A 1 180 ? 13.836 2.833 -16.913 1.00 94.19 180 GLN A C 1
ATOM 1487 O O . GLN A 1 180 ? 13.391 2.461 -15.829 1.00 94.19 180 GLN A O 1
ATOM 1492 N N . ALA A 1 181 ? 13.101 3.583 -17.742 1.00 95.06 181 ALA A N 1
ATOM 1493 C CA . ALA A 1 181 ? 11.754 4.058 -17.418 1.00 95.06 181 ALA A CA 1
ATOM 1494 C C . ALA A 1 181 ? 10.746 2.908 -17.232 1.00 95.06 181 ALA A C 1
ATOM 1496 O O . ALA A 1 181 ? 9.942 2.928 -16.299 1.00 95.06 181 ALA A O 1
ATOM 1497 N N . ARG A 1 182 ? 10.803 1.874 -18.086 1.00 95.12 182 ARG A N 1
ATOM 1498 C CA . ARG A 1 182 ? 9.940 0.683 -17.984 1.00 95.12 182 ARG A CA 1
ATOM 1499 C C . ARG A 1 182 ? 10.238 -0.159 -16.739 1.00 95.12 182 ARG A C 1
ATOM 1501 O O . ARG A 1 182 ? 9.345 -0.847 -16.247 1.00 95.12 182 ARG A O 1
ATOM 1508 N N . HIS A 1 183 ? 11.471 -0.103 -16.239 1.00 93.19 183 HIS A N 1
ATOM 1509 C CA . HIS A 1 183 ? 11.961 -0.865 -15.090 1.00 93.19 183 HIS A CA 1
ATOM 1510 C C . HIS A 1 183 ? 12.306 0.026 -13.883 1.00 93.19 183 HIS A C 1
ATOM 1512 O O . HIS A 1 183 ? 13.136 -0.343 -13.056 1.00 93.19 183 HIS A O 1
ATOM 1518 N N . SER A 1 184 ? 11.621 1.166 -13.730 1.00 92.12 184 SER A N 1
ATOM 1519 C CA . SER A 1 184 ? 11.905 2.182 -12.700 1.00 92.12 184 SER A CA 1
ATOM 1520 C C . SER A 1 184 ? 11.946 1.657 -11.259 1.00 92.12 184 SER A C 1
ATOM 1522 O O . SER A 1 184 ? 12.640 2.216 -10.421 1.00 92.12 184 SER A O 1
ATOM 1524 N N . GLN A 1 185 ? 11.246 0.557 -10.975 1.00 89.31 185 GLN A N 1
ATOM 1525 C CA . GLN A 1 185 ? 11.182 -0.091 -9.658 1.00 89.31 185 GLN A CA 1
ATOM 1526 C C . GLN A 1 185 ? 12.488 -0.758 -9.202 1.00 89.31 185 GLN A C 1
ATOM 1528 O O . GLN A 1 185 ? 12.602 -1.102 -8.029 1.00 89.31 185 GLN A O 1
ATOM 1533 N N . VAL A 1 186 ? 13.402 -1.040 -10.131 1.00 92.44 186 VAL A N 1
ATOM 1534 C CA . VAL A 1 186 ? 14.695 -1.689 -9.856 1.00 92.44 186 VAL A CA 1
ATOM 1535 C C . VAL A 1 186 ? 15.858 -0.957 -10.519 1.00 92.44 186 VAL A C 1
ATOM 1537 O O . VAL A 1 186 ? 16.977 -1.450 -10.473 1.00 92.44 186 VAL A O 1
ATOM 1540 N N . ASN A 1 187 ? 15.599 0.178 -11.172 1.00 90.44 187 ASN A N 1
ATOM 1541 C CA . ASN A 1 187 ? 16.595 0.903 -11.955 1.00 90.44 187 ASN A CA 1
ATOM 1542 C C . ASN A 1 187 ? 17.742 1.445 -11.091 1.00 90.44 187 ASN A C 1
ATOM 1544 O O . ASN A 1 187 ? 18.873 1.501 -11.547 1.00 90.44 187 ASN A O 1
ATOM 1548 N N . ASP A 1 188 ? 17.449 1.793 -9.841 1.00 88.81 188 ASP A N 1
ATOM 1549 C CA . ASP A 1 188 ? 18.410 2.220 -8.819 1.00 88.81 188 ASP A CA 1
ATOM 1550 C C . ASP A 1 188 ? 19.415 1.127 -8.416 1.00 88.81 188 ASP A C 1
ATOM 1552 O O . ASP A 1 188 ? 20.382 1.408 -7.719 1.00 88.81 188 ASP A O 1
ATOM 1556 N N . LEU A 1 189 ? 19.196 -0.118 -8.850 1.00 89.00 189 LEU A N 1
ATOM 1557 C CA . LEU A 1 189 ? 20.054 -1.271 -8.557 1.00 89.00 189 LEU A CA 1
ATOM 1558 C C . LEU A 1 189 ? 21.028 -1.596 -9.679 1.00 89.00 189 LEU A C 1
ATOM 1560 O O . LEU A 1 189 ? 21.689 -2.626 -9.611 1.00 89.00 189 LEU A O 1
ATOM 1564 N N . PHE A 1 190 ? 21.025 -0.800 -10.744 1.00 88.88 190 PHE A N 1
ATOM 1565 C CA . PHE A 1 190 ? 21.875 -1.018 -11.896 1.00 88.88 190 PHE A CA 1
ATOM 1566 C C . PHE A 1 190 ? 22.647 0.253 -12.191 1.00 88.88 190 PHE A C 1
ATOM 1568 O O . PHE A 1 190 ? 22.067 1.303 -12.467 1.00 88.88 190 PHE A O 1
ATOM 1575 N N . GLU A 1 191 ? 23.965 0.132 -12.217 1.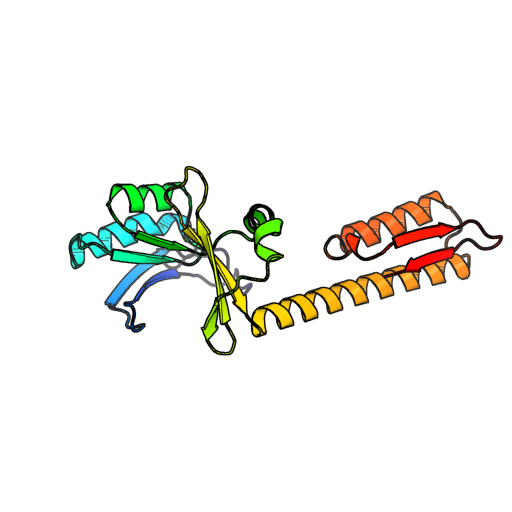00 87.56 191 GLU A N 1
ATOM 1576 C CA . GLU A 1 191 ? 24.810 1.137 -12.837 1.00 87.56 191 GLU A CA 1
ATOM 1577 C C . GLU A 1 191 ? 24.920 0.790 -14.320 1.00 87.56 191 GLU A C 1
ATOM 1579 O O . GLU A 1 191 ? 25.417 -0.282 -14.661 1.00 87.56 191 GLU A O 1
ATOM 1584 N N . VAL A 1 192 ? 24.416 1.654 -15.206 1.00 87.62 192 VAL A N 1
ATOM 1585 C CA . VAL A 1 192 ? 24.417 1.399 -16.652 1.00 87.62 192 VAL A CA 1
ATOM 1586 C C . VAL A 1 192 ? 25.122 2.529 -17.381 1.00 87.62 192 VAL A C 1
ATOM 1588 O O . VAL A 1 192 ? 24.715 3.684 -17.280 1.00 87.62 192 VAL A O 1
ATOM 1591 N N . THR A 1 193 ? 26.152 2.190 -18.155 1.00 84.81 193 THR A N 1
ATOM 1592 C CA . THR A 1 193 ? 26.909 3.153 -18.965 1.00 84.81 193 THR A CA 1
ATOM 1593 C C . THR A 1 193 ? 27.037 2.678 -20.409 1.00 84.81 193 THR A C 1
ATOM 1595 O O . THR A 1 193 ? 27.216 1.490 -20.685 1.00 84.81 193 THR A O 1
ATOM 1598 N N . LEU A 1 194 ? 26.931 3.623 -21.347 1.00 84.56 194 LEU A N 1
ATOM 1599 C CA . LEU A 1 194 ? 27.305 3.423 -22.747 1.00 84.56 194 LEU A CA 1
ATOM 1600 C C . LEU A 1 194 ? 28.762 3.852 -22.904 1.00 84.56 194 LEU A C 1
ATOM 1602 O O . LEU A 1 194 ? 29.091 5.000 -22.608 1.00 84.56 194 LEU A O 1
ATOM 1606 N N . ARG A 1 195 ? 29.632 2.940 -23.343 1.00 77.88 195 ARG A N 1
ATOM 1607 C CA . ARG A 1 195 ? 31.050 3.236 -23.589 1.00 77.88 195 ARG A CA 1
ATOM 1608 C C . ARG A 1 195 ? 31.342 3.244 -25.085 1.00 77.88 195 ARG A C 1
ATOM 1610 O O . ARG A 1 195 ? 30.901 2.342 -25.798 1.00 77.88 195 ARG A O 1
ATOM 1617 N N . ASP A 1 196 ? 32.119 4.231 -25.527 1.00 63.09 196 ASP A N 1
ATOM 1618 C CA . ASP A 1 196 ? 32.657 4.294 -26.886 1.00 63.09 196 ASP A CA 1
ATOM 1619 C C . ASP A 1 196 ? 33.981 3.535 -26.940 1.00 63.09 196 ASP A C 1
ATOM 1621 O O . ASP A 1 196 ? 35.053 4.062 -26.652 1.00 63.09 196 ASP A O 1
ATOM 1625 N N . THR A 1 197 ? 33.910 2.266 -27.300 1.00 56.81 197 THR A N 1
ATOM 1626 C CA . THR A 1 197 ? 35.048 1.554 -27.889 1.00 56.81 197 THR A CA 1
ATOM 1627 C C . THR A 1 197 ? 34.818 1.457 -29.404 1.00 56.81 197 THR A C 1
ATOM 1629 O O . THR A 1 197 ? 33.719 1.791 -29.855 1.00 56.81 197 THR A O 1
ATOM 1632 N N . PRO A 1 198 ? 35.789 1.008 -30.229 1.00 52.22 198 PRO A N 1
ATOM 1633 C CA . PRO A 1 198 ? 35.597 0.845 -31.682 1.00 52.22 198 PRO A CA 1
ATOM 1634 C C . PRO A 1 198 ? 34.327 0.058 -32.063 1.00 52.22 198 PRO A C 1
ATOM 1636 O O . PRO A 1 198 ? 33.800 0.198 -33.164 1.00 52.22 198 PRO A O 1
ATOM 1639 N N . GLN A 1 199 ? 33.798 -0.722 -31.119 1.00 48.44 199 GLN A N 1
ATOM 1640 C CA . GLN A 1 199 ? 32.406 -1.152 -31.050 1.00 48.44 199 GLN A CA 1
ATOM 1641 C C . GLN A 1 199 ? 31.793 -0.572 -29.765 1.00 48.44 199 GLN A C 1
ATOM 1643 O O . GLN A 1 199 ? 32.28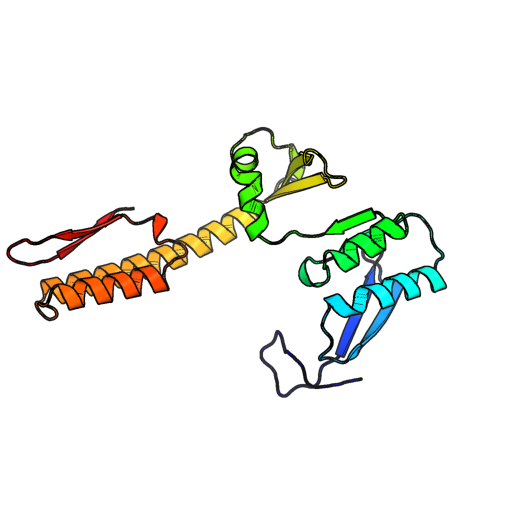6 -0.870 -28.678 1.00 48.44 199 GLN A O 1
ATOM 1648 N N . ALA A 1 200 ? 30.760 0.270 -29.849 1.00 53.06 200 ALA A N 1
ATOM 1649 C CA . ALA A 1 200 ? 30.050 0.737 -28.656 1.00 53.06 200 ALA A CA 1
ATOM 1650 C C . ALA A 1 200 ? 29.459 -0.464 -27.886 1.00 53.06 200 ALA A C 1
ATOM 1652 O O . ALA A 1 200 ? 29.047 -1.445 -28.503 1.00 53.06 200 ALA A O 1
ATOM 1653 N N . TYR A 1 201 ? 29.390 -0.420 -26.553 1.00 57.16 201 TYR A N 1
ATOM 1654 C CA . TYR A 1 201 ? 28.686 -1.453 -25.778 1.00 57.16 201 TYR A CA 1
ATOM 1655 C C . TYR A 1 201 ? 28.045 -0.893 -24.504 1.00 57.16 201 TYR A C 1
ATOM 1657 O O . TYR A 1 201 ? 28.469 0.123 -23.954 1.00 57.16 201 TYR A O 1
ATOM 1665 N N . VAL A 1 202 ? 26.991 -1.572 -24.042 1.00 58.72 202 VAL A N 1
ATOM 1666 C CA . VAL A 1 202 ? 26.349 -1.310 -22.745 1.00 58.72 202 VAL A CA 1
ATOM 1667 C C . VAL A 1 202 ? 27.087 -2.119 -21.687 1.00 58.72 202 VAL A C 1
ATOM 1669 O O . VAL A 1 202 ? 27.141 -3.346 -21.789 1.00 58.72 202 VAL A O 1
ATOM 1672 N N . TRP A 1 203 ? 27.623 -1.450 -20.670 1.00 64.06 203 TRP A N 1
ATOM 1673 C CA . TRP A 1 203 ? 28.065 -2.098 -19.438 1.00 64.06 203 TRP A CA 1
ATOM 1674 C C . TRP A 1 203 ? 26.988 -1.928 -18.372 1.00 64.06 203 TRP A C 1
ATOM 1676 O O . TRP A 1 203 ? 26.441 -0.832 -18.224 1.00 64.06 203 TRP A O 1
ATOM 1686 N N . PHE A 1 204 ? 26.681 -3.002 -17.646 1.00 60.97 204 PHE A N 1
ATOM 1687 C CA . PHE A 1 204 ? 25.817 -2.928 -16.476 1.00 60.97 204 PHE A CA 1
ATOM 1688 C C . PHE A 1 204 ? 26.320 -3.832 -15.347 1.00 60.97 204 PHE A C 1
ATOM 1690 O O . PHE A 1 204 ? 26.671 -4.989 -15.584 1.00 60.97 204 PHE A O 1
ATOM 1697 N N . GLY A 1 205 ? 26.347 -3.284 -14.133 1.00 54.34 205 GLY A N 1
ATOM 1698 C CA . GLY A 1 205 ? 26.655 -3.976 -12.879 1.00 54.34 205 GLY A CA 1
ATOM 1699 C C . GLY A 1 205 ? 25.474 -3.906 -11.909 1.00 54.34 205 GLY A C 1
ATOM 1700 O O . GLY A 1 205 ? 24.572 -3.089 -12.104 1.00 54.34 205 GLY A O 1
ATOM 1701 N N . ARG A 1 206 ? 25.464 -4.782 -10.900 1.00 56.75 206 ARG A N 1
ATOM 1702 C CA . ARG A 1 206 ? 24.451 -4.838 -9.837 1.00 56.75 206 ARG A CA 1
ATOM 1703 C C . ARG A 1 206 ? 25.083 -4.573 -8.480 1.00 56.75 206 ARG A C 1
ATOM 1705 O O . ARG A 1 206 ? 26.202 -5.093 -8.283 1.00 56.75 206 ARG A O 1
#

Secondary structure (DSSP, 8-state):
--EE---TTS-TTSEEEEEEEEE-TTS-EEEEEEEETT--GGGTHHHHHHHHHHHH-----EEEE-GGG--HHHHHHHHHTT-EEEEPPPGGGGGGGHHHHHS---EEEETTEEEEEEEPTT-S-EEEEEEEHHHHHHHHHHHHHHHHHHHHHHHHHHHHHHTTS---HHHHHHHHHHHHHHTTTTGGG-EEEEE-SSS-EEEEE-

Foldseek 3Di:
DFAQADDPPPCSVGTAKDKAFDADPVRHTDDIDIGGRHDQLLVCLVVVVVVCCVVPNLPAEEAEDEQRNDDPVSVVVCVVSVHHYDYDDDPVCCVVCPVVVPDPPWDDPDPFKIWDWDDDVVDPDIDIDIGGPVVVVVVVVVLVVLVVVLVVQQVVLQVCQQVVVDPDPVVSVVSNVVSCVVSVVCSVVKDWDWDDDVRIGIDIDD

Sequence (206 aa):
MMVRGYSRDHRPDCEQMVIALIVNSEGFPFSYETFDGNRADVSTMETILRMVERKYGKARRIWVFDRGIVSEENLAAIRKRGGQYLVGTPRRQMKRFEAELLKEDWTQVRPDVEVKRVAIPQGNETYILCRTTGRKEKERAIRKRFSTRMEEALRRLQTTIAEGRLKDRNKMERRLGKIQARHSQVNDLFEVTLRDTPQAYVWFGR